Protein AF-R9JIN6-F1 (afdb_monomer_lite)

Structure (mmCIF, N/CA/C/O backbone):
data_AF-R9JIN6-F1
#
_entry.id   AF-R9JIN6-F1
#
loop_
_atom_site.group_PDB
_atom_site.id
_atom_site.type_symbol
_atom_site.label_atom_id
_atom_site.label_alt_id
_atom_site.label_comp_id
_atom_site.label_asym_id
_atom_site.label_entity_id
_atom_site.label_seq_id
_atom_site.pdbx_PDB_ins_code
_atom_site.Cartn_x
_atom_site.Cartn_y
_atom_site.Cartn_z
_atom_site.occupancy
_atom_site.B_iso_or_equiv
_atom_site.auth_seq_id
_atom_site.auth_comp_id
_atom_site.auth_asym_id
_atom_site.auth_atom_id
_atom_site.pdbx_PDB_model_num
ATOM 1 N N . MET A 1 1 ? 2.147 -23.203 4.915 1.00 77.69 1 MET A N 1
ATOM 2 C CA . MET A 1 1 ? 3.574 -23.323 4.556 1.00 77.69 1 MET A CA 1
ATOM 3 C C . MET A 1 1 ? 3.651 -23.846 3.135 1.00 77.69 1 MET A C 1
ATOM 5 O O . MET A 1 1 ? 2.962 -24.815 2.838 1.00 77.69 1 MET A O 1
ATOM 9 N N . ILE A 1 2 ? 4.407 -23.179 2.266 1.00 85.44 2 ILE A N 1
ATOM 10 C CA . ILE A 1 2 ? 4.621 -23.589 0.873 1.00 85.44 2 ILE A CA 1
ATOM 11 C C . ILE A 1 2 ? 6.088 -23.976 0.753 1.00 85.44 2 ILE A C 1
ATOM 13 O O . ILE A 1 2 ? 6.948 -23.265 1.261 1.00 85.44 2 ILE A O 1
ATOM 17 N N . VAL A 1 3 ? 6.360 -25.107 0.109 1.00 87.25 3 VAL A N 1
ATOM 18 C CA . VAL A 1 3 ? 7.720 -25.568 -0.177 1.00 87.25 3 VAL A CA 1
ATOM 19 C C . VAL A 1 3 ? 7.928 -25.456 -1.679 1.00 87.25 3 VAL A C 1
ATOM 21 O O . VAL A 1 3 ? 7.096 -25.929 -2.453 1.00 87.25 3 VAL A O 1
ATOM 24 N N . PHE A 1 4 ? 9.020 -24.822 -2.091 1.00 86.81 4 PHE A N 1
ATOM 25 C CA . PHE A 1 4 ? 9.364 -24.620 -3.494 1.00 86.81 4 PHE A CA 1
ATOM 26 C C . PHE A 1 4 ? 10.839 -24.945 -3.736 1.00 86.81 4 PHE A C 1
ATOM 28 O O . PHE A 1 4 ? 11.655 -24.928 -2.816 1.00 86.81 4 PHE A O 1
ATOM 35 N N . ASN A 1 5 ? 11.179 -25.267 -4.984 1.00 86.44 5 ASN A N 1
ATOM 36 C CA . ASN A 1 5 ? 12.562 -25.494 -5.382 1.00 86.44 5 ASN A CA 1
ATOM 37 C C . ASN A 1 5 ? 13.217 -24.160 -5.763 1.00 86.44 5 ASN A C 1
ATOM 39 O O . ASN A 1 5 ? 12.749 -23.498 -6.686 1.00 86.44 5 ASN A O 1
ATOM 43 N N . ALA A 1 6 ? 14.298 -23.798 -5.070 1.00 86.00 6 ALA A N 1
ATOM 44 C CA . ALA A 1 6 ? 15.104 -22.612 -5.361 1.00 86.00 6 ALA A CA 1
ATOM 45 C C . ALA A 1 6 ? 16.427 -22.935 -6.095 1.00 86.00 6 ALA A C 1
ATOM 47 O O . ALA A 1 6 ? 17.185 -22.035 -6.455 1.00 86.00 6 ALA A O 1
ATOM 48 N N . ILE A 1 7 ? 16.745 -24.217 -6.314 1.00 87.12 7 ILE A N 1
ATOM 49 C CA . ILE A 1 7 ? 18.032 -24.640 -6.879 1.00 87.12 7 ILE A CA 1
ATOM 50 C C . ILE A 1 7 ? 18.075 -24.316 -8.373 1.00 87.12 7 ILE A C 1
ATOM 52 O O . ILE A 1 7 ? 17.346 -24.921 -9.159 1.00 87.12 7 ILE A O 1
ATOM 56 N N . LYS A 1 8 ? 18.988 -23.418 -8.772 1.00 85.31 8 LYS A N 1
ATOM 57 C CA . LYS A 1 8 ? 19.186 -22.983 -10.172 1.00 85.31 8 LYS A CA 1
ATOM 58 C C . LYS A 1 8 ? 17.900 -22.454 -10.824 1.00 85.31 8 LYS A C 1
ATOM 60 O O . LYS A 1 8 ? 17.681 -22.637 -12.019 1.00 85.31 8 LYS A O 1
ATOM 65 N N . THR A 1 9 ? 17.054 -21.803 -10.033 1.00 84.88 9 THR A N 1
ATOM 66 C CA . THR A 1 9 ? 15.822 -21.159 -10.500 1.00 84.88 9 THR A CA 1
ATOM 67 C C . THR A 1 9 ? 15.899 -19.652 -10.311 1.00 84.88 9 THR A C 1
ATOM 69 O O . THR A 1 9 ? 16.569 -19.178 -9.400 1.00 84.88 9 THR A O 1
ATOM 72 N N . ASP A 1 10 ? 15.133 -18.903 -11.093 1.00 86.81 10 ASP A N 1
ATOM 73 C CA . ASP A 1 10 ? 14.966 -17.452 -10.974 1.00 86.81 10 ASP A CA 1
ATOM 74 C C . ASP A 1 10 ? 13.819 -17.056 -10.021 1.00 86.81 10 ASP A C 1
ATOM 76 O O . ASP A 1 10 ? 13.274 -15.958 -10.121 1.00 86.81 10 ASP A O 1
ATOM 80 N N . THR A 1 11 ? 13.436 -17.941 -9.092 1.00 88.00 11 THR A N 1
ATOM 81 C CA . THR A 1 11 ? 12.308 -17.741 -8.162 1.00 88.00 11 THR A CA 1
ATOM 82 C C . THR A 1 11 ? 12.444 -16.462 -7.345 1.00 88.00 11 THR A C 1
ATOM 84 O O . THR A 1 11 ? 11.469 -15.727 -7.223 1.00 88.00 11 THR A O 1
ATOM 87 N N . GLN A 1 12 ? 13.648 -16.156 -6.851 1.00 85.62 12 GLN A N 1
ATOM 88 C CA . GLN A 1 12 ? 13.925 -14.913 -6.124 1.00 85.62 12 GLN A CA 1
ATOM 89 C C . GLN A 1 12 ? 13.633 -13.677 -6.975 1.00 85.62 12 GLN A C 1
ATOM 91 O O . GLN A 1 12 ? 12.808 -12.855 -6.589 1.00 85.62 12 GLN A O 1
ATOM 96 N N . ALA A 1 13 ? 14.212 -13.592 -8.175 1.00 86.06 13 ALA A N 1
ATOM 97 C CA . ALA A 1 13 ? 14.000 -12.465 -9.082 1.00 86.06 13 ALA A CA 1
ATOM 98 C C . ALA A 1 13 ? 12.535 -12.344 -9.551 1.00 86.06 13 ALA A C 1
ATOM 100 O O . ALA A 1 13 ? 11.992 -11.243 -9.614 1.00 86.06 13 ALA A O 1
ATOM 101 N N . ARG A 1 14 ? 11.859 -13.468 -9.833 1.00 87.88 14 ARG A N 1
ATOM 102 C CA . ARG A 1 14 ? 10.443 -13.485 -10.257 1.00 87.88 14 ARG A CA 1
ATOM 103 C C . ARG A 1 14 ? 9.481 -13.005 -9.180 1.00 87.88 14 ARG A C 1
ATOM 105 O O . ARG A 1 14 ? 8.437 -12.451 -9.508 1.00 87.88 14 ARG A O 1
ATOM 112 N N . LEU A 1 15 ? 9.816 -13.244 -7.918 1.00 87.31 15 LEU A N 1
ATOM 113 C CA . LEU A 1 15 ? 9.044 -12.796 -6.764 1.00 87.31 15 LEU A CA 1
ATOM 114 C C . LEU A 1 15 ? 9.618 -11.494 -6.192 1.00 87.31 15 LEU A C 1
ATOM 116 O O . LEU A 1 15 ? 9.575 -11.273 -4.990 1.00 87.31 15 LEU A O 1
ATOM 120 N N . SER A 1 16 ? 10.156 -10.631 -7.059 1.00 82.94 16 SER A N 1
ATOM 121 C CA . SER A 1 16 ? 10.619 -9.285 -6.703 1.00 82.94 16 SER A CA 1
ATOM 122 C C . SER A 1 16 ? 11.683 -9.250 -5.602 1.00 82.94 16 SER A C 1
ATOM 124 O O . SER A 1 16 ? 11.678 -8.344 -4.777 1.00 82.94 16 SER A O 1
ATOM 126 N N . GLY A 1 17 ? 12.597 -10.222 -5.597 1.00 80.62 17 GLY A N 1
ATOM 127 C CA . GLY A 1 17 ? 13.685 -10.297 -4.621 1.00 80.62 17 GLY A CA 1
ATOM 128 C C . GLY A 1 17 ? 13.294 -10.919 -3.280 1.00 80.62 17 GLY A C 1
ATOM 129 O O . GLY A 1 17 ? 14.003 -10.687 -2.311 1.00 80.62 17 GLY A O 1
ATOM 130 N N . HIS A 1 18 ? 12.201 -11.694 -3.220 1.00 85.06 18 HIS A N 1
ATOM 131 C CA . HIS A 1 18 ? 11.741 -12.317 -1.971 1.00 85.06 18 HIS A CA 1
ATOM 132 C C . HIS A 1 18 ? 12.830 -13.146 -1.270 1.00 85.06 18 HIS A C 1
ATOM 134 O O . HIS A 1 18 ? 13.688 -13.766 -1.918 1.00 85.06 18 HIS A O 1
ATOM 140 N N . ASP A 1 19 ? 12.708 -13.238 0.049 1.00 83.44 19 ASP A N 1
ATOM 141 C CA . ASP A 1 19 ? 13.458 -14.156 0.891 1.00 83.44 19 ASP A CA 1
ATOM 142 C C . ASP A 1 19 ? 12.512 -15.064 1.708 1.00 83.44 19 ASP A C 1
ATOM 144 O O . ASP A 1 19 ? 11.361 -15.308 1.339 1.00 83.44 19 ASP A O 1
ATOM 148 N N . CYS A 1 20 ? 13.030 -15.708 2.753 1.00 84.44 20 CYS A N 1
ATOM 149 C CA . CYS A 1 20 ? 12.260 -16.608 3.615 1.00 84.44 20 CYS A CA 1
ATOM 150 C C . CYS A 1 20 ? 12.255 -16.135 5.076 1.00 84.44 20 CYS A C 1
ATOM 152 O O . CYS A 1 20 ? 12.139 -16.970 5.977 1.00 84.44 20 CYS A O 1
ATOM 154 N N . ASP A 1 21 ? 12.411 -14.829 5.319 1.00 84.12 21 ASP A N 1
ATOM 155 C CA . ASP A 1 21 ? 12.443 -14.254 6.666 1.00 84.12 21 ASP A CA 1
ATOM 156 C C . ASP A 1 21 ? 11.047 -13.882 7.200 1.00 84.12 21 ASP A C 1
ATOM 158 O O . ASP A 1 21 ? 10.837 -13.876 8.414 1.00 84.12 21 ASP A O 1
ATOM 162 N N . SER A 1 22 ? 10.078 -13.641 6.309 1.00 83.38 22 SER A N 1
ATOM 163 C CA . SER A 1 22 ? 8.674 -13.356 6.647 1.00 83.38 22 SER A CA 1
ATOM 164 C C . SER A 1 22 ? 7.745 -13.186 5.434 1.00 83.38 22 SER A C 1
ATOM 166 O O . SER A 1 22 ? 6.561 -12.891 5.614 1.00 83.38 22 SER A O 1
ATOM 168 N N . ASP A 1 23 ? 8.245 -13.375 4.210 1.00 85.81 23 ASP A N 1
ATOM 169 C CA . ASP A 1 23 ? 7.491 -13.083 2.993 1.00 85.81 23 ASP A CA 1
ATOM 170 C C . ASP A 1 23 ? 6.252 -13.970 2.804 1.00 85.81 23 ASP A C 1
ATOM 172 O O . ASP A 1 23 ? 6.243 -15.183 3.044 1.00 85.81 23 ASP A O 1
ATOM 176 N N . PHE A 1 24 ? 5.184 -13.349 2.301 1.00 88.94 24 PHE A N 1
ATOM 177 C CA . PHE A 1 24 ? 3.935 -14.018 1.957 1.00 88.94 24 PHE A CA 1
ATOM 178 C C . PHE A 1 24 ? 3.718 -13.982 0.449 1.00 88.94 24 PHE A C 1
ATOM 180 O O . PHE A 1 24 ? 3.823 -12.938 -0.191 1.00 88.94 24 PHE A O 1
ATOM 187 N N . VAL A 1 25 ? 3.322 -15.121 -0.116 1.00 88.62 25 VAL A N 1
ATOM 188 C CA . VAL A 1 25 ? 2.960 -15.236 -1.531 1.00 88.62 25 VAL A CA 1
ATOM 189 C C . VAL A 1 25 ? 1.461 -15.459 -1.684 1.00 88.62 25 VAL A C 1
ATOM 191 O O . VAL A 1 25 ? 0.843 -16.225 -0.941 1.00 88.62 25 VAL A O 1
ATOM 194 N N . TYR A 1 26 ? 0.864 -14.808 -2.681 1.00 89.25 26 TYR A N 1
ATOM 195 C CA . TYR A 1 26 ? -0.497 -15.124 -3.095 1.00 89.25 26 TYR A CA 1
ATOM 196 C C . TYR A 1 26 ? -0.506 -16.463 -3.838 1.00 89.25 26 TYR A C 1
ATOM 198 O O . TYR A 1 26 ? 0.158 -16.616 -4.863 1.00 89.25 26 TYR A O 1
ATOM 206 N N . VAL A 1 27 ? -1.280 -17.426 -3.335 1.00 89.62 27 VAL A N 1
ATOM 207 C CA . VAL A 1 27 ? -1.464 -18.737 -3.967 1.00 89.62 27 VAL A CA 1
ATOM 208 C C . VAL A 1 27 ? -2.913 -18.920 -4.366 1.00 89.62 27 VAL A C 1
ATOM 210 O O . VAL A 1 27 ? -3.831 -18.664 -3.590 1.00 89.62 27 VAL A O 1
ATOM 213 N N . THR A 1 28 ? -3.109 -19.406 -5.585 1.00 91.25 28 THR A N 1
ATOM 214 C CA . THR A 1 28 ? -4.423 -19.701 -6.140 1.00 91.25 28 THR A CA 1
ATOM 215 C C . THR A 1 28 ? -4.370 -20.985 -6.954 1.00 91.25 28 THR A C 1
ATOM 217 O O . THR A 1 28 ? -3.373 -21.275 -7.613 1.00 91.25 28 THR A O 1
ATOM 220 N N . ASN A 1 29 ? -5.452 -21.757 -6.908 1.00 92.25 29 ASN A N 1
ATOM 221 C CA . ASN A 1 29 ? -5.679 -22.924 -7.759 1.00 92.25 29 ASN A CA 1
ATOM 222 C C . ASN A 1 29 ? -6.656 -22.621 -8.909 1.00 92.25 29 ASN A C 1
ATOM 224 O O . ASN A 1 29 ? -7.071 -23.538 -9.614 1.00 92.25 29 ASN A O 1
ATOM 228 N N . HIS A 1 30 ? -7.036 -21.353 -9.104 1.00 96.44 30 HIS A N 1
ATOM 229 C CA . HIS A 1 30 ? -7.919 -20.957 -10.194 1.00 96.44 30 HIS A CA 1
ATOM 230 C C . HIS A 1 30 ? -7.257 -21.258 -11.543 1.00 96.44 30 HIS A C 1
ATOM 232 O O . HIS A 1 30 ? -6.210 -20.689 -11.865 1.00 96.44 30 HIS A O 1
ATOM 238 N N . HIS A 1 31 ? -7.878 -22.131 -12.338 1.00 96.19 31 HIS A N 1
ATOM 239 C CA . HIS A 1 31 ? -7.278 -22.675 -13.558 1.00 96.19 31 HIS A CA 1
ATOM 240 C C . HIS A 1 31 ? -6.814 -21.592 -14.541 1.00 96.19 31 HIS A C 1
ATOM 242 O O . HIS A 1 31 ? -5.696 -21.684 -15.045 1.00 96.19 31 HIS A O 1
ATOM 248 N N . ASP A 1 32 ? -7.603 -20.532 -14.741 1.00 94.62 32 ASP A N 1
ATOM 249 C CA . ASP A 1 32 ? -7.221 -19.443 -15.652 1.00 94.62 32 ASP A CA 1
ATOM 250 C C . ASP A 1 32 ? -5.983 -18.672 -15.170 1.00 94.62 32 ASP A C 1
ATOM 252 O O . ASP A 1 32 ? -5.080 -18.394 -15.958 1.00 94.62 32 ASP A O 1
ATOM 256 N N . LEU A 1 33 ? -5.891 -18.374 -13.866 1.00 93.94 33 LEU A N 1
ATOM 257 C CA . LEU A 1 33 ? -4.744 -17.662 -13.294 1.00 93.94 33 LEU A CA 1
ATOM 258 C C . LEU A 1 33 ? -3.487 -18.532 -13.335 1.00 93.94 33 LEU A C 1
ATOM 260 O O . LEU A 1 33 ? -2.419 -18.051 -13.711 1.00 93.94 33 LEU A O 1
ATOM 264 N N . ALA A 1 34 ? -3.617 -19.823 -13.022 1.00 93.38 34 ALA A N 1
ATOM 265 C CA . ALA A 1 34 ? -2.520 -20.778 -13.129 1.00 93.38 34 ALA A CA 1
ATOM 266 C C . ALA A 1 34 ? -2.043 -20.940 -14.585 1.00 93.38 34 ALA A C 1
ATOM 268 O O . ALA A 1 34 ? -0.839 -20.988 -14.847 1.00 93.38 34 ALA A O 1
ATOM 269 N N . GLY A 1 35 ? -2.973 -20.971 -15.545 1.00 95.25 35 GLY A N 1
ATOM 270 C CA . GLY A 1 35 ? -2.668 -21.011 -16.975 1.00 95.25 35 GLY A CA 1
ATOM 271 C C . GLY A 1 35 ? -1.913 -19.768 -17.449 1.00 95.25 35 GLY A C 1
ATOM 272 O O . GLY A 1 35 ? -0.895 -19.892 -18.134 1.00 95.25 35 GLY A O 1
ATOM 273 N N . LEU A 1 36 ? -2.357 -18.576 -17.038 1.00 93.44 36 LEU A N 1
ATOM 274 C CA . LEU A 1 36 ? -1.672 -17.313 -17.332 1.00 93.44 36 LEU A CA 1
ATOM 275 C C . LEU A 1 36 ? -0.279 -17.253 -16.697 1.00 93.44 36 LEU A C 1
ATOM 277 O O . LEU A 1 36 ? 0.668 -16.864 -17.375 1.00 93.44 36 LEU A O 1
ATOM 281 N N . ALA A 1 37 ? -0.125 -17.696 -15.447 1.00 91.06 37 ALA A N 1
ATOM 282 C CA . ALA A 1 37 ? 1.173 -17.753 -14.776 1.00 91.06 37 ALA A CA 1
ATOM 283 C C . ALA A 1 37 ? 2.150 -18.701 -15.493 1.00 91.06 37 ALA A C 1
ATOM 285 O O . ALA A 1 37 ? 3.310 -18.353 -15.706 1.00 91.06 37 ALA A O 1
ATOM 286 N N . LYS A 1 38 ? 1.677 -19.873 -15.942 1.00 92.12 38 LYS A N 1
ATOM 287 C CA . LYS A 1 38 ? 2.486 -20.813 -16.733 1.00 92.12 38 LYS A CA 1
ATOM 288 C C . LYS A 1 38 ? 2.930 -20.205 -18.065 1.00 92.12 38 LYS A C 1
ATOM 290 O O . LYS A 1 38 ? 4.081 -20.374 -18.456 1.00 92.12 38 LYS A O 1
ATOM 295 N N . ARG A 1 39 ? 2.038 -19.494 -18.759 1.00 94.69 39 ARG A N 1
ATOM 296 C CA . ARG A 1 39 ? 2.385 -18.781 -19.998 1.00 94.69 39 ARG A CA 1
ATOM 297 C C . ARG A 1 39 ? 3.395 -17.673 -19.741 1.00 94.69 39 ARG A C 1
ATOM 299 O O . ARG A 1 39 ? 4.400 -17.617 -20.435 1.00 94.69 39 ARG A O 1
ATOM 306 N N . ALA A 1 40 ? 3.182 -16.865 -18.703 1.00 91.50 40 ALA A N 1
ATOM 307 C CA . ALA A 1 40 ? 4.127 -15.836 -18.283 1.00 91.50 40 ALA A CA 1
ATOM 308 C C . ALA A 1 40 ? 5.522 -16.421 -18.006 1.00 91.50 40 ALA A C 1
ATOM 310 O O . ALA A 1 40 ? 6.526 -15.835 -18.396 1.00 91.50 40 ALA A O 1
ATOM 311 N N . TYR A 1 41 ? 5.577 -17.608 -17.394 1.00 88.62 41 TYR A N 1
ATOM 312 C CA . TYR A 1 41 ? 6.826 -18.305 -17.103 1.00 88.62 41 TYR A CA 1
ATOM 313 C C . TYR A 1 41 ? 7.629 -18.692 -18.352 1.00 88.62 41 TYR A C 1
ATOM 315 O O . TYR A 1 41 ? 8.855 -18.591 -18.335 1.00 88.62 41 TYR A O 1
ATOM 323 N N . ILE A 1 42 ? 6.942 -19.117 -19.417 1.00 91.25 42 ILE A N 1
ATOM 324 C CA . ILE A 1 42 ? 7.548 -19.633 -20.654 1.00 91.25 42 ILE A CA 1
ATOM 325 C C . ILE A 1 42 ? 7.807 -18.518 -21.676 1.00 91.25 42 ILE A C 1
ATOM 327 O O . ILE A 1 42 ? 8.833 -18.526 -22.347 1.00 91.25 42 ILE A O 1
ATOM 331 N N . GLU A 1 43 ? 6.860 -17.590 -21.830 1.00 93.31 43 GLU A N 1
ATOM 332 C CA . GLU A 1 43 ? 6.837 -16.614 -22.927 1.00 93.31 43 GLU A CA 1
ATOM 333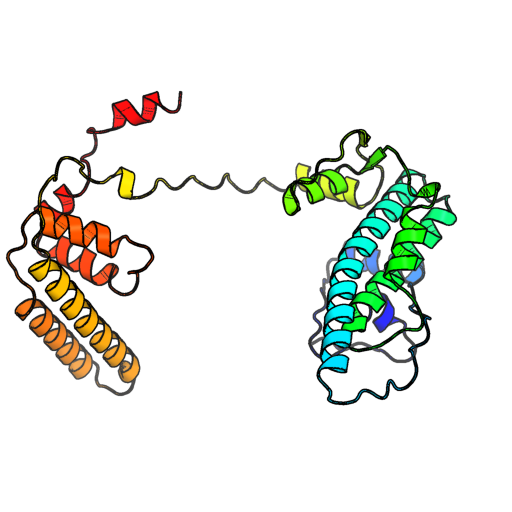 C C . GLU A 1 43 ? 7.604 -15.323 -22.601 1.00 93.31 43 GLU A C 1
ATOM 335 O O . GLU A 1 43 ? 8.018 -14.622 -23.523 1.00 93.31 43 GLU A O 1
ATOM 340 N N . TYR A 1 44 ? 7.796 -14.989 -21.318 1.00 89.88 44 TYR A N 1
ATOM 341 C CA . TYR A 1 44 ? 8.350 -13.697 -20.907 1.00 89.88 44 TYR A CA 1
ATOM 342 C C . TYR A 1 44 ? 9.607 -13.850 -20.043 1.00 89.88 44 TYR A C 1
ATOM 344 O O . TYR A 1 44 ? 9.633 -14.677 -19.126 1.00 89.88 44 TYR A O 1
ATOM 352 N N . PRO A 1 45 ? 10.649 -13.039 -20.301 1.00 89.81 45 PRO A N 1
ATOM 353 C CA . PRO A 1 45 ? 11.867 -13.062 -19.509 1.00 89.81 45 PRO A CA 1
ATOM 354 C C . PRO A 1 45 ? 11.639 -12.457 -18.122 1.00 89.81 45 PRO A C 1
ATOM 356 O O . PRO A 1 45 ? 10.853 -11.525 -17.940 1.00 89.81 45 PRO A O 1
ATOM 359 N N . THR A 1 46 ? 12.388 -12.965 -17.149 1.00 90.25 46 THR A N 1
ATOM 360 C CA . THR A 1 46 ? 12.467 -12.391 -15.806 1.00 90.25 46 THR A CA 1
ATOM 361 C C . THR A 1 46 ? 13.467 -11.240 -15.804 1.00 90.25 46 THR A C 1
ATOM 363 O O . THR A 1 46 ? 14.582 -11.385 -16.306 1.00 90.25 46 THR A O 1
ATOM 366 N N . ILE A 1 47 ? 13.090 -10.102 -15.222 1.00 90.94 47 ILE A N 1
ATOM 367 C CA . ILE A 1 47 ? 14.024 -8.998 -14.976 1.00 90.94 47 ILE A CA 1
ATOM 368 C C . ILE A 1 47 ? 14.919 -9.395 -13.801 1.00 90.94 47 ILE A C 1
ATOM 370 O O . ILE A 1 47 ? 14.420 -9.667 -12.711 1.00 90.94 47 ILE A O 1
ATOM 374 N N . ILE A 1 48 ? 16.228 -9.437 -14.035 1.00 89.19 48 ILE A N 1
ATOM 375 C CA . ILE A 1 48 ? 17.232 -9.805 -13.036 1.00 89.19 48 ILE A CA 1
ATOM 376 C C . ILE A 1 48 ? 18.016 -8.550 -12.655 1.00 89.19 48 ILE A C 1
ATOM 378 O O . ILE A 1 48 ? 18.485 -7.823 -13.532 1.00 89.19 48 ILE A O 1
ATOM 382 N N . ASN A 1 49 ? 18.171 -8.312 -11.353 1.00 87.56 49 ASN A N 1
ATOM 383 C CA . ASN A 1 49 ? 19.125 -7.334 -10.850 1.00 87.56 49 ASN A CA 1
ATOM 384 C C . ASN A 1 49 ? 20.555 -7.870 -11.035 1.00 87.56 49 ASN A C 1
ATOM 386 O O . ASN A 1 49 ? 20.901 -8.908 -10.477 1.00 87.56 49 ASN A O 1
ATOM 390 N N . GLY A 1 50 ? 21.359 -7.167 -11.830 1.00 85.12 50 GLY A N 1
ATOM 391 C CA . GLY A 1 50 ? 22.768 -7.485 -12.080 1.00 85.12 50 GLY A CA 1
ATOM 392 C C . GLY A 1 50 ? 23.720 -6.356 -11.690 1.00 85.12 50 GLY A C 1
ATOM 393 O O . GLY A 1 50 ? 24.788 -6.260 -12.282 1.00 85.12 50 GLY A O 1
ATOM 394 N N . ILE A 1 51 ? 23.302 -5.458 -10.792 1.00 85.88 51 ILE A N 1
ATOM 395 C CA . ILE A 1 51 ? 24.132 -4.350 -10.307 1.00 85.88 51 ILE A CA 1
ATOM 396 C C . ILE A 1 51 ? 25.022 -4.854 -9.172 1.00 85.88 51 ILE A C 1
ATOM 398 O O . ILE A 1 51 ? 24.534 -5.499 -8.243 1.00 85.88 51 ILE A O 1
ATOM 402 N N . ASP A 1 52 ? 26.309 -4.526 -9.247 1.00 84.75 52 ASP A N 1
ATOM 403 C CA . ASP A 1 52 ? 27.279 -4.892 -8.224 1.00 84.75 52 ASP A CA 1
ATOM 404 C C . ASP A 1 52 ? 27.022 -4.133 -6.910 1.00 84.75 52 ASP A C 1
ATOM 406 O O . ASP A 1 52 ? 26.683 -2.943 -6.881 1.00 84.75 52 ASP A O 1
ATOM 410 N N . GLU A 1 53 ? 27.183 -4.843 -5.794 1.00 81.81 53 GLU A N 1
ATOM 411 C CA . GLU A 1 53 ? 27.170 -4.237 -4.467 1.00 81.81 53 GLU A CA 1
ATOM 412 C C . GLU A 1 53 ? 28.483 -3.470 -4.254 1.00 81.81 53 GLU A C 1
ATOM 414 O O . GLU A 1 53 ? 29.569 -3.962 -4.576 1.00 81.81 53 GLU A O 1
ATOM 419 N N . ASN A 1 54 ? 28.394 -2.274 -3.668 1.00 72.69 54 ASN A N 1
ATOM 420 C CA . ASN A 1 54 ? 29.575 -1.616 -3.127 1.00 72.69 54 ASN A CA 1
ATOM 421 C C . ASN A 1 54 ? 30.168 -2.570 -2.087 1.00 72.69 54 ASN A C 1
ATOM 423 O O . ASN A 1 54 ? 29.455 -3.027 -1.191 1.00 72.69 54 ASN A O 1
ATOM 427 N N . GLY A 1 55 ? 31.454 -2.905 -2.236 1.00 63.38 55 GLY A N 1
ATOM 428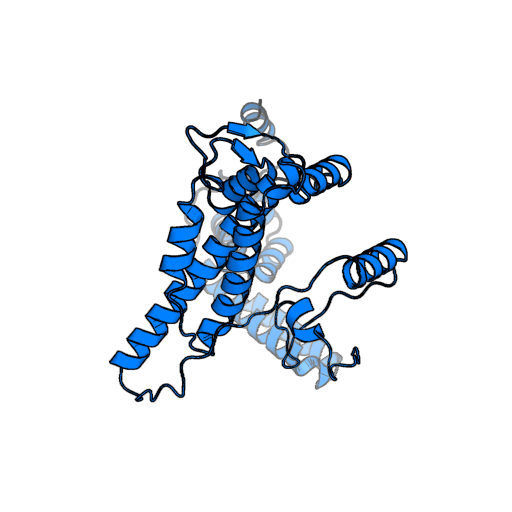 C CA . GLY A 1 55 ? 32.156 -3.805 -1.319 1.00 63.38 55 GLY A CA 1
ATOM 429 C C . GLY A 1 55 ? 32.037 -3.361 0.145 1.00 63.38 55 GLY A C 1
ATOM 430 O O . GLY A 1 55 ? 31.512 -2.294 0.439 1.00 63.38 55 GLY A O 1
ATOM 431 N N . ALA A 1 56 ? 32.540 -4.175 1.079 1.00 59.75 56 ALA A N 1
ATOM 432 C CA . ALA A 1 56 ? 32.351 -3.972 2.519 1.00 59.75 56 ALA A CA 1
ATOM 433 C C . ALA A 1 56 ? 32.533 -2.504 2.962 1.00 59.75 56 ALA A C 1
ATOM 435 O O . ALA A 1 56 ? 33.656 -2.008 3.103 1.00 59.75 56 ALA A O 1
ATOM 436 N N . ASN A 1 57 ? 31.414 -1.819 3.210 1.00 59.31 57 ASN A N 1
ATOM 437 C CA . ASN A 1 57 ? 31.419 -0.470 3.750 1.00 59.31 57 ASN A CA 1
ATOM 438 C C . ASN A 1 57 ? 31.878 -0.551 5.203 1.00 59.31 57 ASN A C 1
ATOM 440 O O . ASN A 1 57 ? 31.174 -1.061 6.074 1.00 59.31 57 ASN A O 1
ATOM 444 N N . HIS A 1 58 ? 33.092 -0.072 5.455 1.00 57.69 58 HIS A N 1
ATOM 445 C CA . HIS A 1 58 ? 33.608 0.082 6.805 1.00 57.69 58 HIS A CA 1
ATOM 446 C C . HIS A 1 58 ? 32.909 1.304 7.398 1.00 57.69 58 HIS A C 1
ATOM 448 O O . HIS A 1 58 ? 33.303 2.434 7.121 1.00 57.69 58 HIS A O 1
ATOM 454 N N . TYR A 1 59 ? 31.826 1.088 8.139 1.00 63.09 59 TYR A N 1
ATOM 455 C CA . TYR A 1 59 ? 31.167 2.163 8.871 1.00 63.09 59 TYR A CA 1
ATOM 456 C C . TYR A 1 59 ? 31.714 2.221 10.296 1.00 63.09 59 TYR A C 1
ATOM 458 O O . TYR A 1 59 ? 32.038 1.193 10.901 1.00 63.09 59 TYR A O 1
ATOM 466 N N . HIS A 1 60 ? 31.839 3.429 10.836 1.00 71.44 60 HIS A N 1
ATOM 467 C CA . HIS A 1 60 ? 32.150 3.628 12.240 1.00 71.44 60 HIS A CA 1
ATOM 468 C C . HIS A 1 60 ? 30.854 3.946 12.992 1.00 71.44 60 HIS A C 1
ATOM 470 O O . HIS A 1 60 ? 29.864 4.403 12.428 1.00 71.44 60 HIS A O 1
ATOM 476 N N . PHE A 1 61 ? 30.829 3.690 14.298 1.00 77.94 61 PHE A N 1
ATOM 477 C CA . PHE A 1 61 ? 29.677 4.030 15.138 1.00 77.94 61 PHE A CA 1
ATOM 478 C C . PHE A 1 61 ? 29.737 5.500 15.578 1.00 77.94 61 PHE A C 1
ATOM 480 O O . PHE A 1 61 ? 29.714 5.793 16.772 1.00 77.94 61 PHE A O 1
ATOM 487 N N . MET A 1 62 ? 29.875 6.417 14.618 1.00 82.94 62 MET A N 1
ATOM 488 C CA . MET A 1 62 ? 29.943 7.860 14.859 1.00 82.94 62 MET A CA 1
ATOM 489 C C . MET A 1 62 ? 28.633 8.545 14.436 1.00 82.94 62 MET A C 1
ATOM 491 O O . MET A 1 62 ? 27.995 8.086 13.484 1.00 82.94 62 MET A O 1
ATOM 495 N N . PRO A 1 63 ? 28.207 9.635 15.103 1.00 85.75 63 PRO A N 1
ATOM 496 C CA . PRO A 1 63 ? 26.989 10.370 14.743 1.00 85.75 63 PRO A CA 1
ATOM 497 C C . PRO A 1 63 ? 26.919 10.779 13.264 1.00 85.75 63 PRO A C 1
ATOM 499 O O . PRO A 1 63 ? 25.843 10.769 12.670 1.00 85.75 63 PRO A O 1
ATOM 502 N N . GLU A 1 64 ? 28.058 11.098 12.652 1.00 84.62 64 GLU A N 1
ATOM 503 C CA . GLU A 1 64 ? 28.155 11.471 11.240 1.00 84.62 64 GLU A CA 1
ATOM 504 C C . GLU A 1 64 ? 27.785 10.316 10.303 1.00 84.62 64 GLU A C 1
ATOM 506 O O . GLU A 1 64 ? 27.196 10.546 9.247 1.00 84.62 64 GLU A O 1
ATOM 511 N N . ASP A 1 65 ? 28.110 9.077 10.676 1.00 79.94 65 ASP A N 1
ATOM 512 C CA . ASP A 1 65 ? 27.783 7.898 9.875 1.00 79.94 65 ASP A CA 1
ATOM 513 C C . ASP A 1 65 ? 26.298 7.550 9.994 1.00 79.94 65 ASP A C 1
ATOM 515 O O . ASP A 1 65 ? 25.666 7.253 8.981 1.00 79.94 65 ASP A O 1
ATOM 519 N N . TYR A 1 66 ? 25.705 7.712 11.182 1.00 82.38 66 TYR A N 1
ATOM 520 C CA . TYR A 1 66 ? 24.251 7.617 11.348 1.00 82.38 66 TYR A CA 1
ATOM 521 C C . TYR A 1 66 ? 23.513 8.662 10.506 1.00 82.38 66 TYR A C 1
ATOM 523 O O . TYR A 1 66 ? 22.579 8.315 9.791 1.00 82.38 66 TYR A O 1
ATOM 531 N N . ALA A 1 67 ? 23.975 9.918 10.498 1.00 84.75 67 ALA A N 1
ATOM 532 C CA . ALA A 1 67 ? 23.374 10.962 9.669 1.00 84.75 67 ALA A CA 1
ATOM 533 C C . ALA A 1 67 ? 23.455 10.640 8.162 1.00 84.75 67 ALA A C 1
ATOM 535 O O . ALA A 1 67 ? 22.519 10.919 7.414 1.00 84.75 67 ALA A O 1
ATOM 536 N N . LYS A 1 68 ? 24.558 10.034 7.697 1.00 81.44 68 LYS A N 1
ATOM 537 C CA . LYS A 1 68 ? 24.684 9.572 6.303 1.00 81.44 68 LYS A CA 1
ATOM 538 C C . LYS A 1 68 ? 23.725 8.424 5.993 1.00 81.44 68 LYS A C 1
ATOM 540 O O . LYS A 1 68 ? 23.101 8.459 4.937 1.00 81.44 68 LYS A O 1
ATOM 545 N N . MET A 1 69 ? 23.601 7.443 6.890 1.00 78.88 69 MET A N 1
ATOM 546 C CA . MET A 1 69 ? 22.660 6.330 6.725 1.00 78.88 69 MET A CA 1
ATOM 547 C C . MET A 1 69 ? 21.214 6.828 6.672 1.00 78.88 69 MET A C 1
ATOM 549 O O . MET A 1 69 ? 20.481 6.453 5.762 1.00 78.88 69 MET A O 1
ATOM 553 N N . ASP A 1 70 ? 20.820 7.720 7.582 1.00 81.56 70 ASP A N 1
ATOM 554 C CA . ASP A 1 70 ? 19.468 8.286 7.611 1.00 81.56 70 ASP A CA 1
ATOM 555 C C . ASP A 1 70 ? 19.138 9.033 6.312 1.00 81.56 70 ASP A C 1
ATOM 557 O O . ASP A 1 70 ? 18.062 8.839 5.741 1.00 81.56 70 ASP A O 1
ATOM 561 N N . ASN A 1 71 ? 20.078 9.832 5.793 1.00 81.6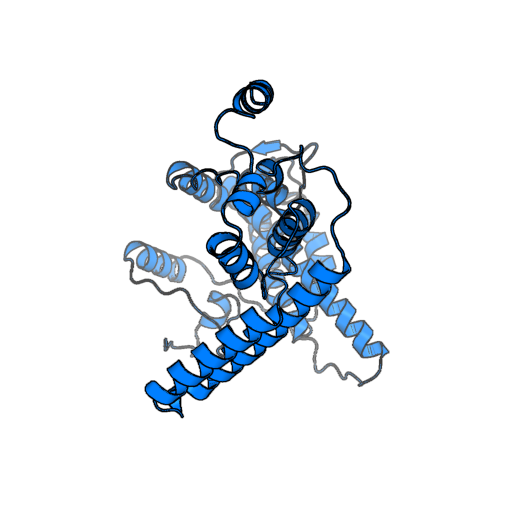9 71 ASN A N 1
ATOM 562 C CA . ASN A 1 71 ? 19.903 10.512 4.508 1.00 81.69 71 ASN A CA 1
ATOM 563 C C . ASN A 1 71 ? 19.751 9.510 3.353 1.00 81.69 71 ASN A C 1
ATOM 565 O O . ASN A 1 71 ? 18.832 9.642 2.551 1.00 81.69 71 ASN A O 1
ATOM 569 N N . GLN A 1 72 ? 20.590 8.469 3.298 1.00 76.31 72 GLN A N 1
ATOM 570 C CA . GLN A 1 72 ? 20.500 7.430 2.264 1.00 76.31 72 GLN A CA 1
ATOM 571 C C . GLN A 1 72 ? 19.171 6.663 2.317 1.00 76.31 72 GLN A C 1
ATOM 573 O O . GLN A 1 72 ? 18.568 6.401 1.276 1.00 76.31 72 GLN A O 1
ATOM 578 N N . ILE A 1 73 ? 18.687 6.331 3.517 1.00 77.56 73 ILE A N 1
ATOM 579 C CA . ILE A 1 73 ? 17.396 5.658 3.713 1.00 77.56 73 ILE A CA 1
ATOM 580 C C . ILE A 1 73 ? 16.241 6.578 3.295 1.00 77.56 73 ILE A C 1
ATOM 582 O O . ILE A 1 73 ? 15.299 6.125 2.642 1.00 77.56 73 ILE A O 1
ATOM 586 N N . SER A 1 74 ? 16.311 7.866 3.642 1.00 79.88 74 SER A N 1
ATOM 587 C CA . SER A 1 74 ? 15.322 8.864 3.222 1.00 79.88 74 SER A CA 1
ATOM 588 C C . SER A 1 74 ? 15.263 8.986 1.695 1.00 79.88 74 SER A C 1
ATOM 590 O O . SER A 1 74 ? 14.179 8.912 1.110 1.00 79.88 74 SER A O 1
ATOM 592 N N . ASP A 1 75 ? 16.419 9.094 1.037 1.00 74.12 75 ASP A N 1
ATOM 593 C CA . ASP A 1 75 ? 16.516 9.174 -0.424 1.00 74.12 75 ASP A CA 1
ATOM 594 C C . ASP A 1 75 ? 15.976 7.899 -1.098 1.00 74.12 75 ASP A C 1
ATOM 596 O O . ASP A 1 75 ? 15.266 7.968 -2.108 1.00 74.12 75 ASP A O 1
ATOM 600 N N . ALA A 1 76 ? 16.235 6.723 -0.512 1.00 75.56 76 ALA A N 1
ATOM 601 C CA . ALA A 1 76 ? 15.722 5.446 -1.002 1.00 75.56 76 ALA A CA 1
ATOM 602 C C . ALA A 1 76 ? 14.183 5.380 -0.980 1.00 75.56 76 ALA A C 1
ATOM 604 O O . ALA A 1 76 ? 13.570 4.905 -1.940 1.00 75.56 76 ALA A O 1
ATOM 605 N N . GLN A 1 77 ? 13.529 5.904 0.064 1.00 77.06 77 GLN A N 1
ATOM 606 C CA . GLN A 1 77 ? 12.061 5.936 0.138 1.00 77.06 77 GLN A CA 1
ATOM 607 C C . GLN A 1 77 ? 11.441 6.762 -0.998 1.00 77.06 77 GLN A C 1
ATOM 609 O O . GLN A 1 77 ? 10.456 6.336 -1.615 1.00 77.06 77 GLN A O 1
ATOM 614 N N . GLU A 1 78 ? 12.021 7.923 -1.316 1.00 82.19 78 GLU A N 1
ATOM 615 C CA . GLU A 1 78 ? 11.580 8.737 -2.453 1.00 82.19 78 GLU A CA 1
ATOM 616 C C . GLU A 1 78 ? 11.854 8.029 -3.791 1.00 82.19 78 GLU A C 1
ATOM 618 O O . GLU A 1 78 ? 11.002 8.026 -4.694 1.00 82.19 78 GLU A O 1
ATOM 623 N N . ALA A 1 79 ? 13.010 7.374 -3.917 1.00 84.31 79 ALA A N 1
ATOM 624 C CA . ALA A 1 79 ? 13.393 6.616 -5.103 1.00 84.31 79 ALA A CA 1
ATOM 625 C C . ALA A 1 79 ? 12.423 5.465 -5.418 1.00 84.31 79 ALA A C 1
ATOM 627 O O . ALA A 1 79 ? 12.049 5.294 -6.581 1.00 84.31 79 ALA A O 1
ATOM 628 N N . ILE A 1 80 ? 11.933 4.722 -4.415 1.00 84.88 80 ILE A N 1
ATOM 629 C CA . ILE A 1 80 ? 10.939 3.646 -4.612 1.00 84.88 80 ILE A CA 1
ATOM 630 C C . ILE A 1 80 ? 9.667 4.204 -5.265 1.00 84.88 80 ILE A C 1
ATOM 632 O O . ILE A 1 80 ? 9.186 3.683 -6.276 1.00 84.88 80 ILE A O 1
ATOM 636 N N . GLY A 1 81 ? 9.121 5.290 -4.711 1.00 86.50 81 GLY A N 1
ATOM 637 C CA . GLY A 1 81 ? 7.887 5.890 -5.219 1.00 86.50 81 GLY A CA 1
ATOM 638 C C . GLY A 1 81 ? 8.054 6.472 -6.623 1.00 86.50 81 GLY A C 1
ATOM 639 O O . GLY A 1 81 ? 7.222 6.245 -7.505 1.00 86.50 81 GLY A O 1
ATOM 640 N N . THR A 1 82 ? 9.146 7.203 -6.847 1.00 88.75 82 THR A N 1
ATOM 641 C CA . THR A 1 82 ? 9.402 7.888 -8.122 1.00 88.75 82 THR A CA 1
ATOM 642 C C . THR A 1 82 ? 9.796 6.933 -9.250 1.00 88.75 82 THR A C 1
ATOM 644 O O . THR A 1 82 ? 9.366 7.148 -10.388 1.00 88.75 82 THR A O 1
ATOM 647 N N . SER A 1 83 ? 10.550 5.868 -8.962 1.00 92.19 83 SER A N 1
ATOM 648 C CA . SER A 1 83 ? 10.877 4.818 -9.937 1.00 92.19 83 SER A CA 1
ATOM 649 C C . SER A 1 83 ? 9.643 4.013 -10.335 1.00 92.19 83 SER A C 1
ATOM 651 O O . SER A 1 83 ? 9.406 3.840 -11.529 1.00 92.19 83 SER A O 1
ATOM 653 N N . THR A 1 84 ? 8.804 3.617 -9.371 1.00 91.19 84 THR A N 1
ATOM 654 C CA . THR A 1 84 ? 7.551 2.887 -9.630 1.00 91.19 84 THR A CA 1
ATOM 655 C C . THR A 1 84 ? 6.605 3.701 -10.512 1.00 91.19 84 THR A C 1
ATOM 657 O O . THR A 1 84 ? 6.070 3.191 -11.497 1.00 91.19 84 THR A O 1
ATOM 660 N N . ASP A 1 85 ? 6.443 4.994 -10.215 1.00 92.25 85 ASP A N 1
ATOM 661 C CA . ASP A 1 85 ? 5.630 5.898 -11.030 1.00 92.25 85 ASP A CA 1
ATOM 662 C C . ASP A 1 85 ? 6.144 6.002 -12.469 1.00 92.25 85 ASP A C 1
ATOM 664 O O . ASP A 1 85 ? 5.372 5.936 -13.430 1.00 92.25 85 ASP A O 1
ATOM 668 N N . ALA A 1 86 ? 7.457 6.186 -12.621 1.00 93.94 86 ALA A N 1
ATOM 669 C CA . ALA A 1 86 ? 8.088 6.297 -13.926 1.00 93.94 86 ALA A CA 1
ATOM 670 C C . ALA A 1 86 ? 7.998 4.973 -14.702 1.00 93.94 86 ALA A C 1
ATOM 672 O O . ALA A 1 86 ? 7.715 4.996 -15.900 1.00 93.94 86 ALA A O 1
ATOM 673 N N . ALA A 1 87 ? 8.168 3.830 -14.032 1.00 94.81 87 ALA A N 1
ATOM 674 C CA . ALA A 1 87 ? 8.053 2.506 -14.635 1.00 94.81 87 ALA A CA 1
ATOM 675 C C . ALA A 1 87 ? 6.627 2.272 -15.131 1.00 94.81 87 ALA A C 1
ATOM 677 O O . ALA A 1 87 ? 6.428 1.824 -16.258 1.00 94.81 87 ALA A O 1
ATOM 678 N N . GLN A 1 88 ? 5.627 2.655 -14.333 1.00 94.12 88 GLN A N 1
ATOM 679 C CA . GLN A 1 88 ? 4.224 2.534 -14.705 1.00 94.12 88 GLN A CA 1
ATOM 680 C C . GLN A 1 88 ? 3.875 3.394 -15.931 1.00 94.12 88 GLN A C 1
ATOM 682 O O . GLN A 1 88 ? 3.135 2.940 -16.809 1.00 94.12 88 GLN A O 1
ATOM 687 N N . LEU A 1 89 ? 4.415 4.613 -16.027 1.00 95.00 89 LEU A N 1
ATOM 688 C CA . LEU A 1 89 ? 4.255 5.460 -17.214 1.00 95.00 89 LEU A CA 1
ATOM 689 C C . LEU A 1 89 ? 4.941 4.850 -18.441 1.00 95.00 89 LEU A C 1
ATOM 691 O O . LEU A 1 89 ? 4.309 4.738 -19.490 1.00 95.00 89 LEU A O 1
ATOM 695 N N . ALA A 1 90 ? 6.193 4.404 -18.302 1.00 95.81 90 ALA A N 1
ATOM 696 C CA . ALA A 1 90 ? 6.946 3.761 -19.379 1.00 95.81 90 ALA A CA 1
ATOM 697 C C . ALA A 1 90 ? 6.211 2.524 -19.915 1.00 95.81 90 ALA A C 1
ATOM 699 O O . ALA A 1 90 ? 6.029 2.380 -21.124 1.00 95.81 90 ALA A O 1
ATOM 700 N N . LEU A 1 91 ? 5.718 1.676 -19.008 1.00 94.81 91 LEU A N 1
ATOM 701 C CA . LEU A 1 91 ? 4.940 0.486 -19.330 1.00 94.81 91 LEU A CA 1
ATOM 702 C C . LEU A 1 91 ? 3.627 0.851 -20.032 1.00 94.81 91 LEU A C 1
ATOM 704 O O . LEU A 1 91 ? 3.264 0.233 -21.031 1.00 94.81 91 LEU A O 1
ATOM 708 N N . SER A 1 92 ? 2.938 1.891 -19.555 1.00 95.38 92 SER A N 1
ATOM 709 C CA . SER A 1 92 ? 1.695 2.359 -20.173 1.00 95.38 92 SER A CA 1
ATOM 710 C C . SER A 1 92 ? 1.924 2.819 -21.610 1.00 95.38 92 SER A C 1
ATOM 712 O O . SER A 1 92 ? 1.219 2.372 -22.509 1.00 95.38 92 SER A O 1
ATOM 714 N N . TYR A 1 93 ? 2.957 3.631 -21.846 1.00 95.62 93 TYR A N 1
ATOM 715 C CA . TYR A 1 93 ? 3.321 4.087 -23.188 1.00 95.62 93 TYR A CA 1
ATOM 716 C C . TYR A 1 93 ? 3.792 2.946 -24.095 1.00 95.62 93 TYR A C 1
ATOM 718 O O . TYR A 1 93 ? 3.541 2.983 -25.300 1.00 95.62 93 TYR A O 1
ATOM 726 N N . TYR A 1 94 ? 4.478 1.946 -23.536 1.00 95.69 94 TYR A N 1
ATOM 727 C CA . TYR A 1 94 ? 4.964 0.787 -24.281 1.00 95.69 94 TYR A CA 1
ATOM 728 C C . TYR A 1 94 ? 3.806 -0.058 -24.820 1.00 95.69 94 TYR A C 1
ATOM 730 O O . TYR A 1 94 ? 3.782 -0.372 -26.011 1.00 95.69 94 TYR A O 1
ATOM 738 N N . TYR A 1 95 ? 2.827 -0.389 -23.972 1.00 94.88 95 TYR A N 1
ATOM 739 C CA . TYR A 1 95 ? 1.658 -1.167 -24.391 1.00 94.88 95 TYR A CA 1
ATOM 740 C C . TYR A 1 95 ? 0.734 -0.380 -25.321 1.00 94.88 95 TYR A C 1
ATOM 742 O O . TYR A 1 95 ? 0.332 -0.910 -26.356 1.00 94.88 95 TYR A O 1
ATOM 750 N N . ASP A 1 96 ? 0.473 0.888 -25.002 1.00 93.94 96 ASP A N 1
ATOM 751 C CA . ASP A 1 96 ? -0.370 1.763 -25.819 1.00 93.94 96 ASP A CA 1
ATOM 752 C C . ASP A 1 96 ? 0.220 1.980 -27.223 1.00 93.94 96 ASP A C 1
ATOM 754 O O . ASP A 1 96 ? -0.494 1.960 -28.221 1.00 93.94 96 ASP A O 1
ATOM 758 N N . GLY A 1 97 ? 1.552 2.074 -27.317 1.00 91.56 97 GLY A N 1
ATOM 759 C CA . GLY A 1 97 ? 2.296 2.135 -28.578 1.00 91.56 97 GLY A CA 1
ATOM 760 C C . GLY A 1 97 ? 2.471 0.791 -29.300 1.00 91.56 97 GLY A C 1
ATOM 761 O O . GLY A 1 97 ? 3.291 0.701 -30.214 1.00 91.56 97 GLY A O 1
ATOM 762 N N . GLY A 1 98 ? 1.768 -0.267 -28.885 1.00 92.31 98 GLY A N 1
ATOM 763 C CA . GLY A 1 98 ? 1.781 -1.562 -29.566 1.00 92.31 98 GLY A CA 1
ATOM 764 C C . GLY A 1 98 ? 3.011 -2.434 -29.303 1.00 92.31 98 GLY A C 1
ATOM 765 O O . GLY A 1 98 ? 3.244 -3.362 -30.069 1.00 92.31 98 GLY A O 1
ATOM 766 N N . ARG A 1 99 ? 3.769 -2.188 -28.222 1.00 90.12 99 ARG A N 1
ATOM 767 C CA . ARG A 1 99 ? 4.931 -2.994 -27.775 1.00 90.12 99 ARG A CA 1
ATOM 768 C C . ARG A 1 99 ? 6.161 -2.958 -28.697 1.00 90.12 99 ARG A C 1
ATOM 770 O O . ARG A 1 99 ? 7.001 -3.849 -28.647 1.00 90.12 99 ARG A O 1
ATOM 777 N N . ASN A 1 100 ? 6.308 -1.902 -29.498 1.00 88.56 100 ASN A N 1
ATOM 778 C CA . ASN A 1 100 ? 7.371 -1.811 -30.515 1.00 88.56 100 ASN A CA 1
ATOM 779 C C . ASN A 1 100 ? 8.575 -0.943 -30.111 1.00 88.56 100 ASN A C 1
ATOM 781 O O . ASN A 1 100 ? 9.584 -0.906 -30.809 1.00 88.56 100 ASN A O 1
ATOM 785 N N . SER A 1 101 ? 8.484 -0.207 -29.002 1.00 93.44 101 SER A N 1
ATOM 786 C CA . SER A 1 101 ? 9.518 0.751 -28.607 1.00 93.44 101 SER A CA 1
ATOM 787 C C . SER A 1 101 ? 10.542 0.119 -27.664 1.00 93.44 101 SER A C 1
ATOM 789 O O . SER A 1 101 ? 10.293 0.042 -26.458 1.00 93.44 101 SER A O 1
ATOM 791 N N . LYS A 1 102 ? 11.735 -0.201 -28.180 1.00 94.06 102 LYS A N 1
ATOM 792 C CA . LYS A 1 102 ? 12.838 -0.723 -27.357 1.00 94.06 102 LYS A CA 1
ATOM 793 C C . LYS A 1 102 ? 13.314 0.262 -26.284 1.00 94.06 102 LYS A C 1
ATOM 795 O O . LYS A 1 102 ? 13.714 -0.155 -25.204 1.00 94.06 102 LYS A O 1
ATOM 800 N N . GLU A 1 103 ? 13.227 1.567 -26.542 1.00 94.88 103 GLU A N 1
ATOM 801 C CA . GLU A 1 103 ? 13.600 2.596 -25.561 1.00 94.88 103 GLU A CA 1
ATOM 802 C C . GLU A 1 103 ? 12.718 2.540 -24.311 1.00 94.88 103 GLU A C 1
ATOM 804 O O . GLU A 1 103 ? 13.230 2.430 -23.202 1.00 94.88 103 GLU A O 1
ATOM 809 N N . LEU A 1 104 ? 11.394 2.575 -24.489 1.00 95.44 104 LEU A N 1
ATOM 810 C CA . LEU A 1 104 ? 10.427 2.416 -23.397 1.00 95.44 104 LEU A CA 1
ATOM 811 C C . LEU A 1 104 ? 10.565 1.069 -22.684 1.00 95.44 104 LEU A C 1
ATOM 813 O O . LEU A 1 104 ? 10.429 1.024 -21.463 1.00 95.44 104 LEU A O 1
ATOM 817 N N . GLU A 1 105 ? 10.864 0.004 -23.434 1.00 94.62 105 GLU A N 1
ATOM 818 C CA . GLU A 1 105 ? 11.141 -1.314 -22.865 1.00 94.62 105 GLU A CA 1
ATOM 819 C C . GLU A 1 105 ? 12.327 -1.262 -21.897 1.00 94.62 105 GLU A C 1
ATOM 821 O O . GLU A 1 105 ? 12.194 -1.596 -20.722 1.00 94.62 105 GLU A O 1
ATOM 826 N N . ASN A 1 106 ? 13.457 -0.722 -22.356 1.00 95.25 106 ASN A N 1
ATOM 827 C CA . ASN A 1 106 ? 14.634 -0.524 -21.518 1.00 95.25 106 ASN A CA 1
ATOM 828 C C . ASN A 1 106 ? 14.333 0.399 -20.327 1.00 95.25 106 ASN A C 1
ATOM 830 O O . ASN A 1 106 ? 14.812 0.140 -19.227 1.00 95.25 106 ASN A O 1
ATOM 834 N N . CYS A 1 107 ? 13.518 1.446 -20.511 1.00 96.12 107 CYS A N 1
ATOM 835 C CA . CYS A 1 107 ? 13.146 2.355 -19.426 1.00 96.12 107 CYS A CA 1
ATOM 836 C C . CYS A 1 107 ? 12.440 1.616 -18.286 1.00 96.12 107 CYS A C 1
ATOM 838 O O . CYS A 1 107 ? 12.873 1.735 -17.143 1.00 96.12 107 CYS A O 1
ATOM 840 N N . PHE A 1 108 ? 11.374 0.851 -18.563 1.00 93.94 108 PHE A N 1
ATOM 841 C CA . PHE A 1 108 ? 10.664 0.157 -17.483 1.00 93.94 108 PHE A CA 1
ATOM 842 C C . PHE A 1 108 ? 11.488 -0.997 -16.896 1.00 93.94 108 PHE A C 1
ATOM 844 O O . PHE A 1 108 ? 11.359 -1.259 -15.703 1.00 93.94 108 PHE A O 1
ATOM 851 N N . ILE A 1 109 ? 12.350 -1.658 -17.683 1.00 94.06 109 ILE A N 1
ATOM 852 C CA . ILE A 1 109 ? 13.267 -2.692 -17.175 1.00 94.06 109 ILE A CA 1
ATOM 853 C C . ILE A 1 109 ? 14.251 -2.083 -16.173 1.00 94.06 109 ILE A C 1
ATOM 855 O O . ILE A 1 109 ? 14.324 -2.549 -15.037 1.00 94.06 109 ILE A O 1
ATOM 859 N N . ILE A 1 110 ? 14.951 -1.008 -16.556 1.00 94.12 110 ILE A N 1
ATOM 860 C CA . ILE A 1 110 ? 15.919 -0.334 -15.679 1.00 94.12 110 ILE A CA 1
ATOM 861 C C . ILE A 1 110 ? 15.212 0.208 -14.433 1.00 94.12 110 ILE A C 1
ATOM 863 O O . ILE A 1 110 ? 15.681 -0.005 -13.321 1.00 94.12 110 ILE A O 1
ATOM 867 N N . LEU A 1 111 ? 14.047 0.846 -14.590 1.00 94.81 111 LEU A N 1
ATOM 868 C CA . LEU A 1 111 ? 13.283 1.362 -13.452 1.00 94.81 111 LEU A CA 1
ATOM 869 C C . LEU A 1 111 ? 12.765 0.251 -12.523 1.00 94.81 111 LEU A C 1
ATOM 871 O O . LEU A 1 111 ? 12.644 0.489 -11.326 1.00 94.81 111 LEU A O 1
ATOM 875 N N . SER A 1 112 ? 12.494 -0.954 -13.039 1.00 91.81 112 SER A N 1
ATOM 876 C CA . SER A 1 112 ? 12.124 -2.113 -12.211 1.00 91.81 112 SER A CA 1
ATOM 877 C C . SER A 1 112 ? 13.308 -2.607 -11.384 1.00 91.81 112 SER A C 1
ATOM 879 O O . SER A 1 112 ? 13.142 -2.863 -10.195 1.00 91.81 112 SER A O 1
ATOM 881 N N . VAL A 1 113 ? 14.504 -2.682 -11.982 1.00 91.38 113 VAL A N 1
ATOM 882 C CA . VAL A 1 113 ? 15.744 -2.995 -11.248 1.00 91.38 113 VAL A CA 1
ATOM 883 C C . VAL A 1 113 ? 16.015 -1.928 -10.190 1.00 91.38 113 VAL A C 1
ATOM 885 O O . VAL A 1 113 ? 16.284 -2.272 -9.045 1.00 91.38 113 VAL A O 1
ATOM 888 N N . ILE A 1 114 ? 15.855 -0.646 -10.533 1.00 90.94 114 ILE A N 1
ATOM 889 C CA . ILE A 1 114 ? 15.968 0.466 -9.582 1.00 90.94 114 ILE A CA 1
ATOM 890 C C . ILE A 1 114 ? 14.979 0.313 -8.422 1.00 90.94 114 ILE A C 1
ATOM 892 O O . ILE A 1 114 ? 15.356 0.503 -7.269 1.00 90.94 114 ILE A O 1
ATOM 896 N N . GLY A 1 115 ? 13.726 -0.041 -8.709 1.00 88.88 115 GLY A N 1
ATOM 897 C CA . GLY A 1 115 ? 12.718 -0.286 -7.680 1.00 88.88 115 GLY A CA 1
ATOM 898 C C . GLY A 1 115 ? 13.128 -1.411 -6.727 1.00 88.88 115 GLY A C 1
ATOM 899 O O . GLY A 1 115 ? 13.005 -1.243 -5.517 1.00 88.88 115 GLY A O 1
ATOM 900 N N . GLN A 1 116 ? 13.674 -2.511 -7.261 1.00 85.75 116 GLN A N 1
ATOM 901 C CA . GLN A 1 116 ? 14.190 -3.632 -6.465 1.00 85.75 116 GLN A CA 1
ATOM 902 C C . GLN A 1 116 ? 15.356 -3.194 -5.566 1.00 85.75 116 GLN A C 1
ATOM 904 O O . GLN A 1 116 ? 15.269 -3.343 -4.351 1.00 85.75 116 GLN A O 1
ATOM 909 N N . ILE A 1 117 ? 16.403 -2.570 -6.123 1.00 87.19 117 ILE A N 1
ATOM 910 C CA . ILE A 1 117 ? 17.559 -2.136 -5.317 1.00 87.19 117 ILE A CA 1
ATOM 911 C C . ILE A 1 117 ? 17.184 -1.064 -4.299 1.00 87.19 117 ILE A C 1
ATOM 913 O O . ILE A 1 117 ? 17.760 -1.036 -3.222 1.00 87.19 117 ILE A O 1
ATOM 917 N N . SER A 1 118 ? 16.208 -0.200 -4.601 1.00 85.62 118 SER A N 1
ATOM 918 C CA . SER A 1 118 ? 15.806 0.875 -3.686 1.00 85.62 118 SER A CA 1
ATOM 919 C C . SER A 1 118 ? 15.156 0.336 -2.411 1.00 85.62 118 SER A C 1
ATOM 921 O O . SER A 1 118 ? 15.255 0.973 -1.368 1.00 85.62 118 SER A O 1
ATOM 923 N N . ILE A 1 119 ? 14.523 -0.840 -2.473 1.00 82.62 119 ILE A N 1
ATOM 924 C CA . ILE A 1 119 ? 14.026 -1.558 -1.289 1.00 82.62 119 ILE A CA 1
ATOM 925 C C . ILE A 1 119 ? 15.207 -2.102 -0.472 1.00 82.62 119 ILE A C 1
ATOM 927 O O . ILE A 1 119 ? 15.224 -1.982 0.754 1.00 82.62 119 ILE A O 1
ATOM 931 N N . ASP A 1 120 ? 16.222 -2.630 -1.155 1.00 80.75 120 ASP A N 1
ATOM 932 C CA . ASP A 1 120 ? 17.424 -3.179 -0.531 1.00 80.75 120 ASP A CA 1
ATOM 933 C C . ASP A 1 120 ? 18.411 -2.115 -0.035 1.00 80.75 120 ASP A C 1
ATOM 935 O O . ASP A 1 120 ? 19.279 -2.447 0.767 1.00 80.75 120 ASP A O 1
ATOM 939 N N . LEU A 1 121 ? 18.280 -0.842 -0.430 1.00 77.50 121 LEU A N 1
ATOM 940 C CA . LEU A 1 121 ? 19.176 0.244 0.002 1.00 77.50 121 LEU A CA 1
ATOM 941 C C . LEU A 1 121 ? 19.195 0.455 1.525 1.00 77.50 121 LEU A C 1
ATOM 943 O O . LEU A 1 121 ? 20.173 0.963 2.063 1.00 77.50 121 LEU A O 1
ATOM 947 N N . ALA A 1 122 ? 18.147 0.032 2.239 1.00 71.19 122 ALA A N 1
ATOM 948 C CA . ALA A 1 122 ? 18.136 0.040 3.703 1.00 71.19 122 ALA A CA 1
ATOM 949 C C . ALA A 1 122 ? 19.064 -1.025 4.324 1.00 71.19 122 ALA A C 1
ATOM 951 O O . ALA A 1 122 ? 19.384 -0.950 5.508 1.00 71.19 122 ALA A O 1
ATOM 952 N N . LYS A 1 123 ? 19.460 -2.038 3.543 1.00 75.38 123 LYS A N 1
ATOM 953 C CA . LYS A 1 123 ? 20.257 -3.194 3.980 1.00 75.38 123 LYS A CA 1
ATOM 954 C C . LYS A 1 123 ? 21.616 -3.282 3.270 1.00 75.38 123 LYS A C 1
ATOM 956 O O . LYS A 1 123 ? 22.553 -3.849 3.827 1.00 75.38 123 LYS A O 1
ATOM 961 N N . LYS A 1 124 ? 21.717 -2.772 2.042 1.00 76.88 124 LYS A N 1
ATOM 962 C CA . LYS A 1 124 ? 22.839 -2.950 1.113 1.00 76.88 124 LYS A CA 1
ATOM 963 C C . LYS A 1 124 ? 23.189 -1.638 0.425 1.00 76.88 124 LYS A C 1
ATOM 965 O O . LYS A 1 124 ? 22.352 -0.755 0.280 1.00 76.88 124 LYS A O 1
ATOM 970 N N . CYS A 1 125 ? 24.417 -1.532 -0.063 1.00 76.62 125 CYS A N 1
ATOM 971 C CA . CYS A 1 125 ? 24.848 -0.401 -0.877 1.00 76.62 125 CYS A CA 1
ATOM 972 C C . CYS A 1 125 ? 25.218 -0.897 -2.273 1.00 76.62 125 CYS A C 1
ATOM 974 O O . CYS A 1 125 ? 25.903 -1.906 -2.401 1.00 76.62 125 CYS A O 1
ATOM 976 N N . PHE A 1 126 ? 24.799 -0.177 -3.309 1.00 82.25 126 PHE A N 1
ATOM 977 C CA . PHE A 1 126 ? 25.028 -0.540 -4.710 1.00 82.25 126 PHE A CA 1
ATOM 978 C C . PHE A 1 126 ? 25.880 0.522 -5.409 1.00 82.25 126 PHE A C 1
ATOM 980 O O . PHE A 1 126 ? 25.795 1.701 -5.051 1.00 82.25 126 PHE A O 1
ATOM 987 N N . ASP A 1 127 ? 26.664 0.123 -6.415 1.00 83.50 127 ASP A N 1
ATOM 988 C CA . ASP A 1 127 ? 27.485 1.043 -7.222 1.00 83.50 127 ASP A CA 1
ATOM 989 C C . ASP A 1 127 ? 26.638 1.780 -8.278 1.00 83.50 127 ASP A C 1
ATOM 991 O O . ASP A 1 127 ? 26.802 1.636 -9.491 1.00 83.50 127 ASP A O 1
ATOM 995 N N . ILE A 1 128 ? 25.627 2.519 -7.814 1.00 83.25 128 ILE A N 1
ATOM 996 C CA . ILE A 1 128 ? 24.740 3.309 -8.667 1.00 83.25 128 ILE A CA 1
ATOM 997 C C . ILE A 1 128 ? 24.108 4.471 -7.897 1.00 83.25 128 ILE A C 1
ATOM 999 O O . ILE A 1 128 ? 23.612 4.324 -6.782 1.00 83.25 128 ILE A O 1
ATOM 1003 N N . ASP A 1 129 ? 24.053 5.637 -8.540 1.00 84.88 129 ASP A N 1
ATOM 1004 C CA . ASP A 1 129 ? 23.244 6.764 -8.078 1.00 84.88 129 ASP A CA 1
ATOM 1005 C C . ASP A 1 129 ? 21.813 6.618 -8.608 1.00 84.88 129 ASP A C 1
ATOM 1007 O O . ASP A 1 129 ? 21.488 6.976 -9.748 1.00 84.88 129 ASP A O 1
ATOM 1011 N N . VAL A 1 130 ? 20.955 6.062 -7.757 1.00 86.25 130 VAL A N 1
ATOM 1012 C CA . VAL A 1 130 ? 19.557 5.780 -8.077 1.00 86.25 130 VAL A CA 1
ATOM 1013 C C . VAL A 1 130 ? 18.781 7.046 -8.452 1.00 86.25 130 VAL A C 1
ATOM 1015 O O . VAL A 1 130 ? 18.035 7.052 -9.435 1.00 86.25 130 VAL A O 1
ATOM 1018 N N . VAL A 1 131 ? 18.956 8.133 -7.699 1.00 86.50 131 VAL A N 1
ATOM 1019 C CA . VAL A 1 131 ? 18.194 9.376 -7.891 1.00 86.50 131 VAL A CA 1
ATOM 1020 C C . VAL A 1 131 ? 18.544 10.004 -9.236 1.00 86.50 131 VAL A C 1
ATOM 1022 O O . VAL A 1 131 ? 17.658 10.395 -10.011 1.00 86.50 131 VAL A O 1
ATOM 1025 N N . LYS A 1 132 ? 19.840 10.051 -9.557 1.00 89.62 132 LYS A N 1
ATOM 1026 C CA . LYS A 1 132 ? 20.329 10.556 -10.840 1.00 89.62 132 LYS A CA 1
ATOM 1027 C C . LYS A 1 132 ? 19.818 9.718 -12.005 1.00 89.62 132 LYS A C 1
ATOM 1029 O O . LYS A 1 132 ? 19.409 10.289 -13.018 1.00 89.62 132 LYS A O 1
ATOM 1034 N N . GLU A 1 133 ? 19.783 8.397 -11.861 1.00 91.00 133 GLU A N 1
ATOM 1035 C CA . GLU A 1 133 ? 19.336 7.501 -12.925 1.00 91.00 133 GLU A CA 1
ATOM 1036 C C . GLU A 1 133 ? 17.824 7.598 -13.181 1.00 91.00 133 GLU A C 1
ATOM 1038 O O . GLU A 1 133 ? 17.391 7.721 -14.333 1.00 91.00 133 GLU A O 1
ATOM 1043 N N . ILE A 1 134 ? 17.009 7.680 -12.123 1.00 92.12 134 ILE A N 1
ATOM 1044 C CA . ILE A 1 134 ? 15.568 7.960 -12.242 1.00 92.12 134 ILE A CA 1
ATOM 1045 C C . ILE A 1 134 ? 15.351 9.298 -12.958 1.00 92.12 134 ILE A C 1
ATOM 1047 O O . ILE A 1 134 ? 14.529 9.395 -13.876 1.00 92.12 134 ILE A O 1
ATOM 1051 N N . SER A 1 135 ? 16.094 10.338 -12.566 1.00 92.06 135 SER A N 1
ATOM 1052 C CA . SER A 1 135 ? 16.008 11.661 -13.191 1.00 92.06 135 SER A CA 1
ATOM 1053 C C . SER A 1 135 ? 16.397 11.616 -14.671 1.00 92.06 135 SER A C 1
ATOM 1055 O O . SER A 1 135 ? 15.681 12.162 -15.516 1.00 92.06 135 SER A O 1
ATOM 1057 N N . ARG A 1 136 ? 17.480 10.910 -15.019 1.00 94.94 136 ARG A N 1
ATOM 1058 C CA . ARG A 1 136 ? 17.920 10.711 -16.406 1.00 94.94 136 ARG A CA 1
ATOM 1059 C C . ARG A 1 136 ? 16.812 10.081 -17.248 1.00 94.94 136 ARG A C 1
ATOM 1061 O O . ARG A 1 136 ? 16.461 10.636 -18.288 1.00 94.94 136 ARG A O 1
ATOM 1068 N N . ILE A 1 137 ? 16.220 8.979 -16.780 1.00 95.12 137 ILE A N 1
ATOM 1069 C CA . ILE A 1 137 ? 15.176 8.242 -17.511 1.00 95.12 137 ILE A CA 1
ATOM 1070 C C . ILE A 1 137 ? 13.904 9.078 -17.666 1.00 95.12 137 ILE A C 1
ATOM 1072 O O . ILE A 1 137 ? 13.361 9.184 -18.765 1.00 95.12 137 ILE A O 1
ATOM 1076 N N . ARG A 1 138 ? 13.446 9.748 -16.602 1.00 93.06 138 ARG A N 1
ATOM 1077 C CA . ARG A 1 138 ? 12.260 10.626 -16.653 1.00 93.06 138 ARG A CA 1
ATOM 1078 C C . ARG A 1 138 ? 12.406 11.774 -17.651 1.00 93.06 138 ARG A C 1
ATOM 1080 O O . ARG A 1 138 ? 11.404 12.290 -18.148 1.00 93.06 138 ARG A O 1
ATOM 1087 N N . ASN A 1 139 ? 13.639 12.184 -17.929 1.00 93.56 139 ASN A N 1
ATOM 1088 C CA . ASN A 1 139 ? 13.950 13.265 -18.851 1.00 93.56 139 ASN A CA 1
ATOM 1089 C C . ASN A 1 139 ? 14.158 12.811 -20.304 1.00 93.56 139 ASN A C 1
ATOM 1091 O O . ASN A 1 139 ? 14.317 13.671 -21.173 1.00 93.56 139 ASN A O 1
ATOM 1095 N N . LEU A 1 140 ? 14.104 11.505 -20.591 1.00 94.88 140 LEU A N 1
ATOM 1096 C CA . LEU A 1 140 ? 14.201 10.990 -21.955 1.00 94.88 140 LEU A CA 1
ATOM 1097 C C . LEU A 1 140 ? 13.019 11.459 -22.826 1.00 94.88 140 LEU A C 1
ATOM 1099 O O . LEU A 1 140 ? 11.887 11.557 -22.336 1.00 94.88 140 LEU A O 1
ATOM 1103 N N . PRO A 1 141 ? 13.233 11.704 -24.135 1.00 93.25 141 PRO A N 1
ATOM 1104 C CA . PRO A 1 141 ? 12.172 12.136 -25.047 1.00 93.25 141 PRO A CA 1
ATOM 1105 C C . PRO A 1 141 ? 10.969 11.186 -25.076 1.00 93.25 141 PRO A C 1
ATOM 1107 O O . PRO A 1 141 ? 9.826 11.641 -25.048 1.00 93.25 141 PRO A O 1
ATOM 1110 N N . CYS A 1 142 ? 11.212 9.872 -25.047 1.00 92.12 142 CYS A N 1
ATOM 1111 C CA . CYS A 1 142 ? 10.165 8.850 -25.059 1.00 92.12 142 CYS A CA 1
ATOM 1112 C C . CYS A 1 142 ? 9.256 8.885 -23.812 1.00 92.12 142 CYS A C 1
ATOM 1114 O O . CYS A 1 142 ? 8.091 8.486 -23.899 1.00 92.12 142 CYS A O 1
ATOM 1116 N N . MET A 1 143 ? 9.757 9.425 -22.693 1.00 93.06 143 MET A N 1
ATOM 1117 C CA . MET A 1 143 ? 9.048 9.577 -21.417 1.00 93.06 143 MET A CA 1
ATOM 1118 C C . MET A 1 143 ? 8.329 10.927 -21.277 1.00 93.06 143 MET A C 1
ATOM 1120 O O . MET A 1 143 ? 7.343 11.037 -20.543 1.00 93.06 143 MET A O 1
ATOM 1124 N N . ARG A 1 144 ? 8.767 11.963 -22.003 1.00 88.69 144 ARG A N 1
ATOM 1125 C CA . ARG A 1 144 ? 8.216 13.330 -21.946 1.00 88.69 144 ARG A CA 1
ATOM 1126 C C . ARG A 1 144 ? 6.972 13.514 -22.827 1.00 88.69 144 ARG A C 1
ATOM 1128 O O . ARG A 1 144 ? 6.880 14.454 -23.614 1.00 88.69 144 ARG A O 1
ATOM 1135 N N . ARG A 1 145 ? 5.973 12.646 -22.668 1.00 87.62 145 ARG A N 1
ATOM 1136 C CA . ARG A 1 145 ? 4.699 12.746 -23.402 1.00 87.62 145 ARG A CA 1
ATOM 1137 C C . ARG A 1 145 ? 3.746 13.764 -22.771 1.00 87.62 145 ARG A C 1
ATOM 1139 O O . ARG A 1 145 ? 3.823 14.062 -21.574 1.00 87.62 145 ARG A O 1
ATOM 1146 N N . LYS A 1 146 ? 2.866 14.348 -23.590 1.00 88.81 146 LYS A N 1
ATOM 1147 C CA . LYS A 1 146 ? 1.765 15.213 -23.120 1.00 88.81 146 LYS A CA 1
ATOM 1148 C C . LYS A 1 146 ? 0.604 14.400 -22.555 1.00 88.81 146 LYS A C 1
ATOM 1150 O O . LYS A 1 146 ? -0.093 14.884 -21.672 1.00 88.81 146 LYS A O 1
ATOM 1155 N N . GLU A 1 147 ? 0.442 13.187 -23.057 1.00 92.31 147 GLU A N 1
ATOM 1156 C CA . GLU A 1 147 ? -0.644 12.282 -22.715 1.00 92.31 147 GLU A CA 1
ATOM 1157 C C . GLU A 1 147 ? -0.304 11.497 -21.450 1.00 92.31 147 GLU A C 1
ATOM 1159 O O . GLU A 1 147 ? 0.823 11.025 -21.297 1.00 92.31 147 GLU A O 1
ATOM 1164 N N . ILE A 1 148 ? -1.276 11.341 -20.557 1.00 93.12 148 ILE A N 1
ATOM 1165 C CA . ILE A 1 148 ? -1.139 10.602 -19.300 1.00 93.12 148 ILE A CA 1
ATOM 1166 C C . ILE A 1 148 ? -2.263 9.560 -19.211 1.00 93.12 148 ILE A C 1
ATOM 1168 O O . ILE A 1 148 ? -3.415 9.911 -19.484 1.00 93.12 148 ILE A O 1
ATOM 1172 N N . PRO A 1 149 ? -1.958 8.306 -18.813 1.00 94.12 149 PRO A N 1
ATOM 1173 C CA . PRO A 1 149 ? -2.971 7.272 -18.618 1.00 94.12 149 PRO A CA 1
ATOM 1174 C C . PRO A 1 149 ? -4.011 7.684 -17.575 1.00 94.12 149 PRO A C 1
ATOM 1176 O O . PRO A 1 149 ? -3.675 8.273 -16.537 1.00 94.12 149 PRO A O 1
ATOM 1179 N N . ARG A 1 150 ? -5.272 7.322 -17.809 1.00 92.50 150 ARG A N 1
ATOM 1180 C CA . ARG A 1 150 ? -6.394 7.722 -16.953 1.00 92.50 150 ARG A CA 1
ATOM 1181 C C . ARG A 1 150 ? -6.252 7.178 -15.534 1.00 92.50 150 ARG A C 1
ATOM 1183 O O . ARG A 1 150 ? -6.432 7.941 -14.583 1.00 92.50 150 ARG A O 1
ATOM 1190 N N . PHE A 1 151 ? -5.885 5.905 -15.383 1.00 91.94 151 PHE A N 1
ATOM 1191 C CA . PHE A 1 151 ? -5.654 5.272 -14.083 1.00 91.94 151 PHE A CA 1
ATOM 1192 C C . PHE A 1 151 ? -4.522 5.956 -13.311 1.00 91.94 151 PHE A C 1
ATOM 1194 O O . PHE A 1 151 ? -4.617 6.182 -12.105 1.00 91.94 151 PHE A O 1
ATOM 1201 N N . PHE A 1 152 ? -3.436 6.313 -14.001 1.00 91.69 152 PHE A N 1
ATOM 1202 C CA . PHE A 1 152 ? -2.308 6.982 -13.359 1.00 91.69 152 PHE A CA 1
ATOM 1203 C C . PHE A 1 152 ? -2.724 8.354 -12.814 1.00 91.69 152 PHE A C 1
ATOM 1205 O O . PHE A 1 152 ? -2.429 8.689 -11.663 1.00 91.69 152 PHE A O 1
ATOM 1212 N N . ALA A 1 153 ? -3.464 9.124 -13.617 1.00 91.38 153 ALA A N 1
ATOM 1213 C CA . ALA A 1 153 ? -3.963 10.432 -13.218 1.00 91.38 153 ALA A CA 1
ATOM 1214 C C . ALA A 1 153 ? -4.944 10.348 -12.034 1.00 91.38 153 ALA A C 1
ATOM 1216 O O . ALA A 1 153 ? -4.789 11.081 -11.053 1.00 91.38 153 ALA A O 1
ATOM 1217 N N . SER A 1 154 ? -5.915 9.429 -12.084 1.00 87.50 154 SER A N 1
ATOM 1218 C CA . SER A 1 154 ? -6.912 9.259 -11.019 1.00 87.50 154 SER A CA 1
ATOM 1219 C C . SER A 1 154 ? -6.275 8.833 -9.693 1.00 87.50 154 SER A C 1
ATOM 1221 O O . SER A 1 154 ? -6.575 9.415 -8.646 1.00 87.50 154 SER A O 1
ATOM 1223 N N . ASN A 1 155 ? -5.326 7.894 -9.730 1.00 87.25 155 ASN A N 1
ATOM 1224 C CA . ASN A 1 155 ? -4.609 7.429 -8.546 1.00 87.25 155 ASN A CA 1
ATOM 1225 C C . ASN A 1 155 ? -3.795 8.563 -7.891 1.00 87.25 155 ASN A C 1
ATOM 1227 O O . ASN A 1 155 ? -3.831 8.752 -6.672 1.00 87.25 155 ASN A O 1
ATOM 1231 N N . LYS A 1 156 ? -3.108 9.385 -8.695 1.00 88.69 156 LYS A N 1
ATOM 1232 C CA . LYS A 1 156 ? -2.323 10.527 -8.191 1.00 88.69 156 LYS A CA 1
ATOM 1233 C C . LYS A 1 156 ? -3.188 11.643 -7.616 1.00 88.69 156 LYS A C 1
ATOM 1235 O O . LYS A 1 156 ? -2.815 12.223 -6.592 1.00 88.69 156 LYS A O 1
ATOM 1240 N N . LYS A 1 157 ? -4.359 11.888 -8.203 1.00 87.94 157 LYS A N 1
ATOM 1241 C CA . LYS A 1 157 ? -5.349 12.814 -7.648 1.00 87.94 157 LYS A CA 1
ATOM 1242 C C . LYS A 1 157 ? -5.883 12.324 -6.301 1.00 87.94 157 LYS A C 1
ATOM 1244 O O . LYS A 1 157 ? -5.938 13.101 -5.353 1.00 87.94 157 LYS A O 1
ATOM 1249 N N . SER A 1 158 ? -6.203 11.033 -6.185 1.00 84.06 158 SER A N 1
ATOM 1250 C CA . SER A 1 158 ? -6.734 10.455 -4.944 1.00 84.06 158 SER A CA 1
ATOM 1251 C C . SER A 1 158 ? -5.717 10.425 -3.803 1.00 84.06 158 SER A C 1
ATOM 1253 O O . SER A 1 158 ? -6.090 10.692 -2.664 1.00 84.06 158 SER A O 1
ATOM 1255 N N . ARG A 1 159 ? -4.456 10.062 -4.074 1.00 82.50 159 ARG A N 1
ATOM 1256 C CA . ARG A 1 159 ? -3.440 9.900 -3.017 1.00 82.50 159 ARG A CA 1
ATOM 1257 C C . ARG A 1 159 ? -2.790 11.224 -2.626 1.00 82.50 159 ARG A C 1
ATOM 1259 O O . ARG A 1 159 ? -2.626 11.490 -1.441 1.00 82.50 159 ARG A O 1
ATOM 1266 N N . ASN A 1 160 ? -2.463 12.063 -3.612 1.00 82.00 160 ASN A N 1
ATOM 1267 C CA . ASN A 1 160 ? -1.587 13.221 -3.409 1.00 82.00 160 ASN A CA 1
ATOM 1268 C C . ASN A 1 160 ? -2.232 14.555 -3.822 1.00 82.00 160 ASN A C 1
ATOM 1270 O O . ASN A 1 160 ? -1.535 15.564 -3.856 1.00 82.00 160 ASN A O 1
ATOM 1274 N N . LYS A 1 161 ? -3.528 14.577 -4.184 1.00 84.81 161 LYS A N 1
ATOM 1275 C CA . LYS A 1 161 ? -4.226 15.768 -4.722 1.00 84.81 161 LYS A CA 1
ATOM 1276 C C . LYS A 1 161 ? -3.487 16.422 -5.898 1.00 84.81 161 LYS A C 1
ATOM 1278 O O . LYS A 1 161 ? -3.564 17.629 -6.098 1.00 84.81 161 LYS A O 1
ATOM 1283 N N . LYS A 1 162 ? -2.740 15.621 -6.659 1.00 82.12 162 LYS A N 1
ATOM 1284 C CA . LYS A 1 162 ? -1.939 16.107 -7.777 1.00 82.12 162 LYS A CA 1
ATOM 1285 C C . LYS A 1 162 ? -2.809 16.202 -9.022 1.00 82.12 162 LYS A C 1
ATOM 1287 O O . LYS A 1 162 ? -3.310 15.180 -9.487 1.00 82.12 162 LYS A O 1
ATOM 1292 N N . ASP A 1 163 ? -2.921 17.407 -9.564 1.00 80.06 163 ASP A N 1
ATOM 1293 C CA . ASP A 1 163 ? -3.493 17.648 -10.884 1.00 80.06 163 ASP A CA 1
ATOM 1294 C C . ASP A 1 163 ? -2.375 17.786 -11.931 1.00 80.06 163 ASP A C 1
ATOM 1296 O O . ASP A 1 163 ? -1.260 18.229 -11.646 1.00 80.06 163 ASP A O 1
ATOM 1300 N N . PHE A 1 164 ? -2.659 17.333 -13.150 1.00 83.50 164 PHE A N 1
ATOM 1301 C CA . PHE A 1 164 ? -1.716 17.354 -14.268 1.00 83.50 164 PHE A CA 1
ATOM 1302 C C . PHE A 1 164 ? -2.070 18.491 -15.226 1.00 83.50 164 PHE A C 1
ATOM 1304 O O . PHE A 1 164 ? -2.591 18.268 -16.316 1.00 83.50 164 PHE A O 1
ATOM 1311 N N . GLU A 1 165 ? -1.811 19.725 -14.801 1.00 78.56 165 GLU A N 1
ATOM 1312 C CA . GLU A 1 165 ? -2.063 20.915 -15.616 1.00 78.56 165 GLU A CA 1
ATOM 1313 C C . GLU A 1 165 ? -1.261 20.883 -16.929 1.00 78.56 165 GLU A C 1
ATOM 1315 O O . GLU A 1 165 ? -0.083 20.519 -16.960 1.00 78.56 165 GLU A O 1
ATOM 1320 N N . GLY A 1 166 ? -1.915 21.233 -18.041 1.00 79.69 166 GLY A N 1
ATOM 1321 C CA . GLY A 1 166 ? -1.297 21.244 -19.374 1.00 79.69 166 GLY A CA 1
ATOM 1322 C C . GLY A 1 166 ? -0.989 19.861 -19.966 1.00 79.69 166 GLY A C 1
ATOM 1323 O O . GLY A 1 166 ? -0.329 19.774 -21.005 1.00 79.69 166 GLY A O 1
ATOM 1324 N N . LYS A 1 167 ? -1.446 18.779 -19.326 1.00 88.06 167 LYS A N 1
ATOM 1325 C CA . LYS A 1 167 ? -1.348 17.402 -19.825 1.00 88.06 167 LYS A CA 1
ATOM 1326 C C . LYS A 1 167 ? -2.720 16.896 -20.254 1.00 88.06 167 LYS A C 1
ATOM 1328 O O . LYS A 1 167 ? -3.741 17.268 -19.685 1.00 88.06 167 LYS A O 1
ATOM 1333 N N . GLU A 1 168 ? -2.730 16.022 -21.251 1.00 91.00 168 GLU A N 1
ATOM 1334 C CA . GLU A 1 168 ? -3.950 15.401 -21.752 1.00 91.00 168 GLU A CA 1
ATOM 1335 C C . GLU A 1 168 ? -4.164 14.062 -21.048 1.00 91.00 168 GLU A C 1
ATOM 1337 O O . GLU A 1 168 ? -3.355 13.144 -21.174 1.00 91.00 168 GLU A O 1
ATOM 1342 N N . ILE A 1 169 ? -5.241 13.946 -20.276 1.00 92.31 169 ILE A N 1
ATOM 1343 C CA . ILE A 1 169 ? -5.596 12.682 -19.629 1.00 92.31 169 ILE A CA 1
ATOM 1344 C C . ILE A 1 169 ? -6.424 11.875 -20.621 1.00 92.31 169 ILE A C 1
ATOM 1346 O O . ILE A 1 169 ? -7.527 12.288 -20.981 1.00 92.31 169 ILE A O 1
ATOM 1350 N N . ARG A 1 170 ? -5.920 10.708 -21.027 1.00 93.06 170 ARG A N 1
ATOM 1351 C CA . ARG A 1 170 ? -6.629 9.811 -21.943 1.00 93.06 170 ARG A CA 1
ATOM 1352 C C . ARG A 1 170 ? -6.619 8.377 -21.440 1.00 93.06 170 ARG A C 1
ATOM 1354 O O . ARG A 1 170 ? -5.712 7.974 -20.718 1.00 93.06 170 ARG A O 1
ATOM 1361 N N . SER A 1 171 ? -7.616 7.606 -21.861 1.00 92.00 171 SER A N 1
ATOM 1362 C CA . SER A 1 171 ? -7.573 6.154 -21.698 1.00 92.00 171 SER A CA 1
ATOM 1363 C C . SER A 1 171 ? -6.550 5.586 -22.675 1.00 92.00 171 SER A C 1
ATOM 1365 O O . SER A 1 171 ? -6.643 5.844 -23.873 1.00 92.00 171 SER A O 1
ATOM 1367 N N . MET A 1 172 ? -5.585 4.834 -22.164 1.00 93.88 172 MET A N 1
ATOM 1368 C CA . MET A 1 172 ? -4.562 4.161 -22.958 1.00 93.88 172 MET A CA 1
ATOM 1369 C C . MET A 1 172 ? -4.864 2.668 -23.072 1.00 93.88 172 MET A C 1
ATOM 1371 O O . MET A 1 172 ? -5.455 2.067 -22.174 1.00 93.88 172 MET A O 1
ATOM 1375 N N . ASN A 1 173 ? -4.428 2.047 -24.166 1.00 93.88 173 ASN A N 1
ATOM 1376 C CA . ASN A 1 173 ? -4.485 0.599 -24.346 1.00 93.88 173 ASN A CA 1
ATOM 1377 C C . ASN A 1 173 ? -3.348 -0.079 -23.563 1.00 93.88 173 ASN A C 1
ATOM 1379 O O . ASN A 1 173 ? -2.435 -0.678 -24.133 1.00 93.88 173 ASN A O 1
ATOM 1383 N N . CYS A 1 174 ? -3.372 0.063 -22.238 1.00 93.94 174 CYS A N 1
ATOM 1384 C CA . CYS A 1 174 ? -2.392 -0.524 -21.336 1.00 93.94 174 CYS A CA 1
ATOM 1385 C C . CYS A 1 174 ? -3.064 -1.357 -20.233 1.00 93.94 174 CYS A C 1
ATOM 1387 O O . CYS A 1 174 ? -4.222 -1.106 -19.890 1.00 93.94 174 CYS A O 1
ATOM 1389 N N . PRO A 1 175 ? -2.349 -2.333 -19.635 1.00 91.94 175 PRO A N 1
ATOM 1390 C CA . PRO A 1 175 ? -2.938 -3.253 -18.663 1.00 91.94 175 PRO A CA 1
ATOM 1391 C C . PRO A 1 175 ? -3.657 -2.560 -17.500 1.00 91.94 175 PRO A C 1
ATOM 1393 O O . PRO A 1 175 ? -4.734 -2.999 -17.109 1.00 91.94 175 PRO A O 1
ATOM 1396 N N . MET A 1 176 ? -3.095 -1.465 -16.975 1.00 93.19 176 MET A N 1
ATOM 1397 C CA . MET A 1 176 ? -3.664 -0.764 -15.820 1.00 93.19 176 MET A CA 1
ATOM 1398 C C . MET A 1 176 ? -4.960 -0.020 -16.154 1.00 93.19 176 MET A C 1
ATOM 1400 O O . MET A 1 176 ? -5.900 -0.103 -15.371 1.00 93.19 176 MET A O 1
ATOM 1404 N N . ASP A 1 177 ? -5.042 0.663 -17.300 1.00 93.31 177 ASP A N 1
ATOM 1405 C CA . ASP A 1 177 ? -6.276 1.346 -17.720 1.00 93.31 177 ASP A CA 1
ATOM 1406 C C . ASP A 1 177 ? -7.370 0.327 -18.082 1.00 93.31 177 ASP A C 1
ATOM 1408 O O . ASP A 1 177 ? -8.522 0.500 -17.685 1.00 93.31 177 ASP A O 1
ATOM 1412 N N . ILE A 1 178 ? -7.010 -0.778 -18.751 1.00 94.31 178 ILE A N 1
ATOM 1413 C CA . ILE A 1 178 ? -7.939 -1.879 -19.057 1.00 94.31 178 ILE A CA 1
ATOM 1414 C C . ILE A 1 178 ? -8.480 -2.496 -17.763 1.00 94.31 178 ILE A C 1
ATOM 1416 O O . ILE A 1 178 ? -9.690 -2.653 -17.603 1.00 94.31 178 ILE A O 1
ATOM 1420 N N . MET A 1 179 ? -7.593 -2.832 -16.821 1.00 91.94 179 MET A N 1
ATOM 1421 C CA . MET A 1 179 ? -7.981 -3.410 -15.536 1.00 91.94 179 MET A CA 1
ATOM 1422 C C . MET A 1 179 ? -8.853 -2.442 -14.734 1.00 91.94 179 MET A C 1
ATOM 1424 O O . MET A 1 179 ? -9.873 -2.861 -14.191 1.00 91.94 179 MET A O 1
ATOM 1428 N N . ALA A 1 180 ? -8.488 -1.159 -14.686 1.00 90.88 180 ALA A N 1
ATOM 1429 C CA . ALA A 1 180 ? -9.275 -0.134 -14.013 1.00 90.88 180 ALA A CA 1
ATOM 1430 C C . ALA A 1 180 ? -10.681 -0.024 -14.612 1.00 90.88 180 ALA A C 1
ATOM 1432 O O . ALA A 1 180 ? -11.649 -0.041 -13.859 1.00 90.88 180 ALA A O 1
ATOM 1433 N N . GLY A 1 181 ? -10.803 -0.008 -15.943 1.00 90.38 181 GLY A N 1
ATOM 1434 C CA . GLY A 1 181 ? -12.098 0.007 -16.623 1.00 90.38 181 GLY A CA 1
ATOM 1435 C C . GLY A 1 181 ? -12.961 -1.208 -16.275 1.00 90.38 181 GLY A C 1
ATOM 1436 O O . GLY A 1 181 ? -14.123 -1.052 -15.912 1.00 90.38 181 GLY A O 1
ATOM 1437 N N . ILE A 1 182 ? -12.377 -2.412 -16.290 1.00 90.75 182 ILE A N 1
ATOM 1438 C CA . ILE A 1 182 ? -13.085 -3.648 -15.916 1.00 90.75 182 ILE A CA 1
ATOM 1439 C C . ILE A 1 182 ? -13.540 -3.604 -14.451 1.00 90.75 182 ILE A C 1
ATOM 1441 O O . ILE A 1 182 ? -14.652 -4.029 -14.143 1.00 90.75 182 ILE A O 1
ATOM 1445 N N . ILE A 1 183 ? -12.692 -3.118 -13.541 1.00 88.25 183 ILE A N 1
ATOM 1446 C CA . ILE A 1 183 ? -13.028 -2.996 -12.117 1.00 88.25 183 ILE A CA 1
ATOM 1447 C C . ILE A 1 183 ? -14.159 -1.983 -11.923 1.00 88.25 183 ILE A C 1
ATOM 1449 O O . ILE A 1 183 ? -15.121 -2.287 -11.225 1.00 88.25 183 ILE A O 1
ATOM 1453 N N . GLU A 1 184 ? -14.069 -0.809 -12.549 1.00 84.81 184 GLU A N 1
ATOM 1454 C CA . GLU A 1 184 ? -15.095 0.237 -12.467 1.00 84.81 184 GLU A CA 1
ATOM 1455 C C . GLU A 1 184 ? -16.450 -0.226 -13.023 1.00 84.81 184 GLU A C 1
ATOM 1457 O O . GLU A 1 184 ? -17.489 0.155 -12.485 1.00 84.81 184 GLU A O 1
ATOM 1462 N N . GLU A 1 185 ? -16.446 -1.056 -14.069 1.00 86.75 185 GLU A N 1
ATOM 1463 C CA . GLU A 1 185 ? -17.657 -1.614 -14.676 1.00 86.75 185 GLU A CA 1
ATOM 1464 C C . GLU A 1 185 ? -18.264 -2.755 -13.843 1.00 86.75 185 GLU A C 1
ATOM 1466 O O . GLU A 1 185 ? -19.477 -2.800 -13.638 1.00 86.75 185 GLU A O 1
ATOM 1471 N N . LYS A 1 186 ? -17.436 -3.701 -13.377 1.00 85.44 186 LYS A N 1
ATOM 1472 C CA . LYS A 1 186 ? -17.910 -4.975 -12.806 1.00 85.44 186 LYS A CA 1
ATOM 1473 C C . LYS A 1 186 ? -18.019 -4.991 -11.289 1.00 85.44 186 LYS A C 1
ATOM 1475 O O . LYS A 1 186 ? -18.742 -5.829 -10.747 1.00 85.44 186 LYS A O 1
ATOM 1480 N N . VAL A 1 187 ? -17.292 -4.131 -10.581 1.00 79.94 187 VAL A N 1
ATOM 1481 C CA . VAL A 1 187 ? -17.338 -4.098 -9.117 1.00 79.94 187 VAL A CA 1
ATOM 1482 C C . VAL A 1 187 ? -18.451 -3.152 -8.689 1.00 79.94 187 VAL A C 1
ATOM 1484 O O . VAL A 1 187 ? -18.411 -1.957 -8.976 1.00 79.94 187 VAL A O 1
ATOM 1487 N N . MET A 1 188 ? -19.451 -3.682 -7.973 1.00 65.25 188 MET A N 1
ATOM 1488 C CA . MET A 1 188 ? -20.470 -2.840 -7.347 1.00 65.25 188 MET A CA 1
ATOM 1489 C C . MET A 1 188 ? -19.775 -1.788 -6.486 1.00 65.25 188 MET A C 1
ATOM 1491 O O . MET A 1 188 ? -18.977 -2.130 -5.609 1.00 65.25 188 MET A O 1
ATOM 1495 N N . LYS A 1 189 ? -20.076 -0.508 -6.736 1.00 64.56 189 LYS A N 1
ATOM 1496 C CA . LYS A 1 189 ? -19.586 0.586 -5.895 1.00 64.56 189 LYS A CA 1
ATOM 1497 C C . LYS A 1 189 ? -19.900 0.241 -4.442 1.00 64.56 189 LYS A C 1
ATOM 1499 O O . LYS A 1 189 ? -21.012 -0.196 -4.138 1.00 64.56 189 LYS A O 1
ATOM 1504 N N . TYR A 1 190 ? -18.924 0.431 -3.553 1.00 60.81 190 TYR A N 1
ATOM 1505 C CA . TYR A 1 190 ? -19.194 0.394 -2.120 1.00 60.81 190 TYR A CA 1
ATOM 1506 C C . TYR A 1 190 ? -20.418 1.268 -1.851 1.00 60.81 190 TYR A C 1
ATOM 1508 O O . TYR A 1 190 ? -20.492 2.379 -2.378 1.00 60.81 190 TYR A O 1
ATOM 1516 N N . ALA A 1 191 ? -21.376 0.756 -1.074 1.00 59.56 191 ALA A N 1
ATOM 1517 C CA . ALA A 1 191 ? -22.522 1.552 -0.659 1.00 59.56 191 ALA A CA 1
ATOM 1518 C C . ALA A 1 191 ? -22.010 2.891 -0.115 1.00 59.56 191 ALA A C 1
ATOM 1520 O O . ALA A 1 191 ? -21.028 2.901 0.639 1.00 59.56 191 ALA A O 1
ATOM 1521 N N . ASP A 1 192 ? -22.642 3.998 -0.520 1.00 59.62 192 ASP A N 1
ATOM 1522 C CA . ASP A 1 192 ? -22.265 5.325 -0.044 1.00 59.62 192 ASP A CA 1
ATOM 1523 C C . ASP A 1 192 ? -22.077 5.269 1.470 1.00 59.62 192 ASP A C 1
ATOM 1525 O O . ASP A 1 192 ? -22.932 4.744 2.195 1.00 59.62 192 ASP A O 1
ATOM 1529 N N . ARG A 1 193 ? -20.929 5.763 1.954 1.00 59.69 193 ARG A N 1
ATOM 1530 C CA . ARG A 1 193 ? -20.673 5.842 3.393 1.00 59.69 193 ARG A CA 1
ATOM 1531 C C . ARG A 1 193 ? -21.846 6.601 4.003 1.00 59.69 193 ARG A C 1
ATOM 1533 O O . ARG A 1 193 ? -21.973 7.805 3.784 1.00 59.69 193 ARG A O 1
ATOM 1540 N N . LYS A 1 194 ? -22.720 5.901 4.737 1.00 61.53 194 LYS A N 1
ATOM 1541 C CA . LYS A 1 194 ? -23.860 6.527 5.412 1.00 61.53 194 LYS A CA 1
ATOM 1542 C C . LYS A 1 194 ? -23.303 7.642 6.286 1.00 61.53 194 LYS A C 1
ATOM 1544 O O . LYS A 1 194 ? -22.527 7.390 7.205 1.00 61.53 194 LYS A O 1
ATOM 1549 N N . ARG A 1 195 ? -23.654 8.886 5.964 1.00 58.94 195 ARG A N 1
ATOM 1550 C CA . ARG A 1 195 ? -23.209 10.057 6.714 1.00 58.94 195 ARG A CA 1
ATOM 1551 C C . ARG A 1 195 ? -23.814 9.964 8.113 1.00 58.94 195 ARG A C 1
ATOM 1553 O O . ARG A 1 195 ? -25.009 10.186 8.287 1.00 58.94 195 ARG A O 1
ATOM 1560 N N . HIS A 1 196 ? -23.009 9.585 9.100 1.00 69.00 196 HIS A N 1
ATOM 1561 C CA . HIS A 1 196 ? -23.452 9.566 10.488 1.00 69.00 196 HIS A CA 1
ATOM 1562 C C . HIS A 1 196 ? -23.683 11.008 10.947 1.00 69.00 196 HIS A C 1
ATOM 1564 O O . HIS A 1 196 ? -22.802 11.861 10.820 1.00 69.00 196 HIS A O 1
ATOM 1570 N N . LEU A 1 197 ? -24.885 11.297 11.448 1.00 77.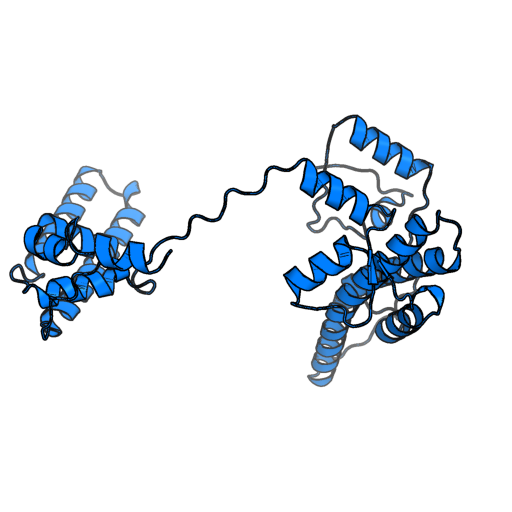62 197 LEU A N 1
ATOM 1571 C CA . LEU A 1 197 ? -25.168 12.580 12.079 1.00 77.62 197 LEU A CA 1
ATOM 1572 C C . LEU A 1 197 ? -24.502 12.595 13.462 1.00 77.62 197 LEU A C 1
ATOM 1574 O O . LEU A 1 197 ? -24.671 11.636 14.217 1.00 77.62 197 LEU A O 1
ATOM 1578 N N . PRO A 1 198 ? -23.748 13.650 13.815 1.00 79.38 198 PRO A N 1
ATOM 1579 C CA . PRO A 1 198 ? -23.098 13.719 15.114 1.00 79.38 198 PRO A CA 1
ATOM 1580 C C . PRO A 1 198 ? -24.150 13.822 16.224 1.00 79.38 198 PRO A C 1
ATOM 1582 O O . PRO A 1 198 ? -25.112 14.581 16.103 1.00 79.38 198 PRO A O 1
ATOM 1585 N N . LEU A 1 199 ? -23.946 13.088 17.323 1.00 81.50 199 LEU A N 1
ATOM 1586 C CA . LEU A 1 199 ? -24.913 12.973 18.424 1.00 81.50 199 LEU A CA 1
ATOM 1587 C C . LEU A 1 199 ? -25.301 14.334 19.028 1.00 81.50 199 LEU A C 1
ATOM 1589 O O . LEU A 1 199 ? -26.453 14.538 19.397 1.00 81.50 199 LEU A O 1
ATOM 1593 N N . ARG A 1 200 ? -24.371 15.298 19.025 1.00 81.69 200 ARG A N 1
ATOM 1594 C CA . ARG A 1 200 ? -24.604 16.687 19.457 1.00 81.69 200 ARG A CA 1
ATOM 1595 C C . ARG A 1 200 ? -25.759 17.391 18.739 1.00 81.69 200 ARG A C 1
ATOM 1597 O O . ARG A 1 200 ? -26.326 18.334 19.276 1.00 81.69 200 ARG A O 1
ATOM 1604 N N . ASN A 1 201 ? -26.115 16.948 17.529 1.00 84.50 201 ASN A N 1
ATOM 1605 C CA . ASN A 1 201 ? -27.253 17.499 16.789 1.00 84.50 201 ASN A CA 1
ATOM 1606 C C . ASN A 1 201 ? -28.595 17.170 17.456 1.00 84.50 201 ASN A C 1
ATOM 1608 O O . ASN A 1 201 ? -29.589 17.829 17.168 1.00 84.50 201 ASN A O 1
ATOM 1612 N N . PHE A 1 202 ? -28.617 16.163 18.329 1.00 87.25 202 PHE A N 1
ATOM 1613 C CA . PHE A 1 202 ? -29.811 15.693 19.019 1.00 87.25 202 PHE A CA 1
ATOM 1614 C C . PHE A 1 202 ? -29.890 16.171 20.471 1.00 87.25 202 PHE A C 1
ATOM 1616 O O . PHE A 1 202 ? -30.809 15.775 21.175 1.00 87.25 202 PHE A O 1
ATOM 1623 N N . TRP A 1 203 ? -28.956 17.004 20.932 1.00 88.31 203 TRP A N 1
ATOM 1624 C CA . TRP A 1 203 ? -28.984 17.577 22.277 1.00 88.31 203 TRP A CA 1
ATOM 1625 C C . TRP A 1 203 ? -30.068 18.645 22.420 1.00 88.31 203 TRP A C 1
ATOM 1627 O O . TRP A 1 203 ? -30.239 19.490 21.538 1.00 88.31 203 TRP A O 1
ATOM 1637 N N . ASN A 1 204 ? -30.763 18.638 23.555 1.00 87.75 204 ASN A N 1
ATOM 1638 C CA . ASN A 1 204 ? -31.696 19.692 23.919 1.00 87.75 204 ASN A CA 1
ATOM 1639 C C . ASN A 1 204 ? -30.921 20.964 24.303 1.00 87.75 204 ASN A C 1
ATOM 1641 O O . ASN A 1 204 ? -30.300 21.037 25.363 1.00 87.75 204 ASN A O 1
ATOM 1645 N N . LYS A 1 205 ? -30.945 21.964 23.417 1.00 82.38 205 LYS A N 1
ATOM 1646 C CA . LYS A 1 205 ? -30.228 23.239 23.592 1.00 82.38 205 LYS A CA 1
ATOM 1647 C C . LYS A 1 205 ? -30.924 24.207 24.553 1.00 82.38 205 LYS A C 1
ATOM 1649 O O . LYS A 1 205 ? -30.330 25.223 24.895 1.00 82.38 205 LYS A O 1
ATOM 1654 N N . GLU A 1 206 ? -32.153 23.910 24.971 1.00 82.50 206 GLU A N 1
ATOM 1655 C CA . GLU A 1 206 ? -32.914 24.739 25.914 1.00 82.50 206 GLU A CA 1
ATOM 1656 C C . GLU A 1 206 ? -32.432 24.561 27.360 1.00 82.50 206 GLU A C 1
ATOM 1658 O O . GLU A 1 206 ? -32.708 25.404 28.210 1.00 82.50 206 GLU A O 1
ATOM 1663 N N . ILE A 1 207 ? -31.664 23.500 27.644 1.00 81.88 207 ILE A N 1
ATOM 1664 C CA . ILE A 1 207 ? -31.021 23.288 28.945 1.00 81.88 207 ILE A CA 1
ATOM 1665 C C . ILE A 1 207 ? -29.838 24.258 29.064 1.00 81.88 207 ILE A C 1
ATOM 1667 O O . ILE A 1 207 ? -28.699 23.941 28.711 1.00 81.88 207 ILE A O 1
ATOM 1671 N N . ILE A 1 208 ? -30.130 25.467 29.539 1.00 67.44 208 ILE A N 1
ATOM 1672 C CA . ILE A 1 208 ? -29.166 26.547 29.742 1.00 67.44 208 ILE A CA 1
ATOM 1673 C C . ILE A 1 208 ? -29.026 26.779 31.244 1.00 67.44 208 ILE A C 1
ATOM 1675 O O . ILE A 1 208 ? -29.925 27.314 31.885 1.00 67.44 208 ILE A O 1
ATOM 1679 N N . GLY A 1 209 ? -27.874 26.425 31.809 1.00 69.75 209 GLY A N 1
ATOM 1680 C CA . GLY A 1 209 ? -27.609 26.686 33.218 1.00 69.75 209 GLY A CA 1
ATOM 1681 C C . GLY A 1 209 ? -26.231 26.227 33.681 1.00 69.75 209 GLY A C 1
ATOM 1682 O O . GLY A 1 209 ? -25.483 25.554 32.965 1.00 69.75 209 GLY A O 1
ATOM 1683 N N . LYS A 1 210 ? -25.866 26.642 34.897 1.00 77.75 210 LYS A N 1
ATOM 1684 C CA . LYS A 1 210 ? -24.574 26.321 35.507 1.00 77.75 210 LYS A CA 1
ATOM 1685 C C . LYS A 1 210 ? -24.694 25.026 36.303 1.00 77.75 210 LYS A C 1
ATOM 1687 O O . LYS A 1 210 ? -25.128 25.038 37.449 1.00 77.75 210 LYS A O 1
ATOM 1692 N N . ALA A 1 211 ? -24.253 23.932 35.695 1.00 80.44 211 ALA A N 1
ATOM 1693 C CA . ALA A 1 211 ? -24.170 22.635 36.353 1.00 80.44 211 ALA A CA 1
ATOM 1694 C C . ALA A 1 211 ? -23.307 22.664 37.623 1.00 80.44 211 ALA A C 1
ATOM 1696 O O . ALA A 1 211 ? -22.316 23.403 37.727 1.00 80.44 211 ALA A O 1
ATOM 1697 N N . ASN A 1 212 ? -23.622 21.771 38.559 1.00 85.00 212 ASN A N 1
ATOM 1698 C CA . ASN A 1 212 ? -22.823 21.571 39.755 1.00 85.00 212 ASN A CA 1
ATOM 1699 C C . ASN A 1 212 ? -21.550 20.774 39.425 1.00 85.00 212 ASN A C 1
ATOM 1701 O O . ASN A 1 212 ? -21.522 19.541 39.433 1.00 85.00 212 ASN A O 1
ATOM 1705 N N . ARG A 1 213 ? -20.462 21.503 39.156 1.00 84.44 213 ARG A N 1
ATOM 1706 C CA . ARG A 1 213 ? -19.159 20.924 38.797 1.00 84.44 213 ARG A CA 1
ATOM 1707 C C . ARG A 1 213 ? -18.623 19.954 39.854 1.00 84.44 213 ARG A C 1
ATOM 1709 O O . ARG A 1 213 ? -18.105 18.907 39.491 1.00 84.44 213 ARG A O 1
ATOM 1716 N N . TYR A 1 214 ? -18.807 20.257 41.140 1.00 86.75 214 TYR A N 1
ATOM 1717 C CA . TYR A 1 214 ? -18.366 19.378 42.226 1.00 86.75 214 TYR A CA 1
ATOM 1718 C C . TYR A 1 214 ? -19.087 18.024 42.191 1.00 86.75 214 TYR A C 1
ATOM 1720 O O . TYR A 1 214 ? -18.442 16.980 42.270 1.00 86.75 214 TYR A O 1
ATOM 1728 N N . LYS A 1 215 ? -20.418 18.026 42.011 1.00 85.75 215 LYS A N 1
ATOM 1729 C CA . LYS A 1 215 ? -21.197 16.785 41.873 1.00 85.75 215 LYS A CA 1
ATOM 1730 C C . LYS A 1 215 ? -20.767 15.988 40.639 1.00 85.75 215 LYS A C 1
ATOM 1732 O O . LYS A 1 215 ? -20.617 14.774 40.746 1.00 85.75 215 LYS A O 1
ATOM 1737 N N . LYS A 1 216 ? -20.525 16.658 39.504 1.00 88.06 216 LYS A N 1
ATOM 1738 C CA . LYS A 1 216 ? -20.029 16.020 38.273 1.00 88.06 216 LYS A CA 1
ATOM 1739 C C . LYS A 1 216 ? -18.679 15.339 38.494 1.00 88.06 216 LYS A C 1
ATOM 1741 O O . LYS A 1 216 ? -18.541 14.156 38.201 1.00 88.06 216 LYS A O 1
ATOM 1746 N N . ASP A 1 217 ? -17.698 16.078 39.005 1.00 89.75 217 ASP A N 1
ATOM 1747 C CA . ASP A 1 217 ? -16.324 15.590 39.128 1.00 89.75 217 ASP A CA 1
ATOM 1748 C C . ASP A 1 217 ? -16.251 14.431 40.137 1.00 89.75 217 ASP A C 1
ATOM 1750 O O . ASP A 1 217 ? -15.687 13.382 39.824 1.00 89.75 217 ASP A O 1
ATOM 1754 N N . LYS A 1 218 ? -16.949 14.552 41.278 1.00 90.06 218 LYS A N 1
ATOM 1755 C CA . LYS A 1 218 ? -17.099 13.459 42.252 1.00 90.06 218 LYS A CA 1
ATOM 1756 C C . LYS A 1 218 ? -17.770 12.227 41.638 1.00 90.06 218 LYS A C 1
ATOM 1758 O O . LYS A 1 218 ? -17.342 11.103 41.881 1.00 90.06 218 LYS A O 1
ATOM 1763 N N . PHE A 1 219 ? -18.819 12.417 40.836 1.00 91.50 219 PHE A N 1
ATOM 1764 C CA . PHE A 1 219 ? -19.505 11.311 40.166 1.00 91.50 219 PHE A CA 1
ATOM 1765 C C . PHE A 1 219 ? -18.576 10.569 39.198 1.00 91.50 219 PHE A C 1
ATOM 1767 O O . PHE A 1 219 ? -18.501 9.342 39.229 1.00 91.50 219 PHE A O 1
ATOM 1774 N N . VAL A 1 220 ? -17.840 11.305 38.362 1.00 91.06 220 VAL A N 1
ATOM 1775 C CA . VAL A 1 220 ? -16.893 10.724 37.399 1.00 91.06 220 VAL A CA 1
ATOM 1776 C C . VAL A 1 220 ? -15.781 9.953 38.113 1.00 91.06 220 VAL A C 1
ATOM 1778 O O . VAL A 1 220 ? -15.420 8.861 37.673 1.00 91.06 220 VAL A O 1
ATOM 1781 N N . GLU A 1 221 ? -15.262 10.475 39.225 1.00 92.56 221 GLU A N 1
ATOM 1782 C CA . GLU A 1 221 ? -14.257 9.788 40.039 1.00 92.56 221 GLU A CA 1
ATOM 1783 C C . GLU A 1 221 ? -14.779 8.454 40.597 1.00 92.56 221 GLU A C 1
ATOM 1785 O O . GLU A 1 221 ? -14.124 7.417 40.452 1.00 92.56 221 GLU A O 1
ATOM 1790 N N . GLU A 1 222 ? -15.994 8.437 41.148 1.00 92.31 222 GLU A N 1
ATOM 1791 C CA . GLU A 1 222 ? -16.613 7.204 41.646 1.00 92.31 222 GLU A CA 1
ATOM 1792 C C . GLU A 1 222 ? -16.892 6.193 40.523 1.00 92.31 222 GLU A C 1
ATOM 1794 O O . GLU A 1 222 ? -16.682 4.993 40.711 1.00 92.31 222 GLU A O 1
ATOM 1799 N N . VAL A 1 223 ? -17.279 6.651 39.325 1.00 92.12 223 VAL A N 1
ATOM 1800 C CA . VAL A 1 223 ? -17.426 5.774 38.149 1.00 92.12 223 VAL A CA 1
ATOM 1801 C C . VAL A 1 223 ? -16.087 5.150 37.749 1.00 92.12 223 VAL A C 1
ATOM 1803 O O . VAL A 1 223 ? -16.034 3.957 37.437 1.00 92.12 223 VAL A O 1
ATOM 1806 N N . ARG A 1 224 ? -14.990 5.918 37.778 1.00 93.50 224 ARG A N 1
ATOM 1807 C CA . ARG A 1 224 ? -13.647 5.390 37.487 1.00 93.50 224 ARG A CA 1
ATOM 1808 C C . ARG A 1 224 ? -13.238 4.326 38.500 1.00 93.50 224 ARG A C 1
ATOM 1810 O O . ARG A 1 224 ? -12.745 3.270 38.099 1.00 93.50 224 ARG A O 1
ATOM 1817 N N . ASN A 1 225 ? -13.489 4.564 39.787 1.00 92.50 225 ASN A N 1
ATOM 1818 C CA . ASN A 1 225 ? -13.214 3.594 40.848 1.00 92.50 225 ASN A CA 1
ATOM 1819 C C . ASN A 1 225 ? -14.037 2.311 40.666 1.00 92.50 225 ASN A C 1
ATOM 1821 O O . ASN A 1 225 ? -13.478 1.212 40.693 1.00 92.50 225 ASN A O 1
ATOM 1825 N N . TYR A 1 226 ? -15.335 2.451 40.384 1.00 93.06 226 TYR A N 1
ATOM 1826 C CA . TYR A 1 226 ? -16.227 1.329 40.102 1.00 93.06 226 TYR A CA 1
ATOM 1827 C C . TYR A 1 226 ? -15.744 0.500 38.898 1.00 93.06 226 TYR A C 1
ATOM 1829 O O . TYR A 1 226 ? -15.616 -0.722 39.007 1.00 93.06 226 TYR A O 1
ATOM 1837 N N . ASN A 1 227 ? -15.402 1.147 37.777 1.00 92.81 227 ASN A N 1
ATOM 1838 C CA . ASN A 1 227 ? -14.924 0.466 36.568 1.00 92.81 227 ASN A CA 1
ATOM 1839 C C . ASN A 1 227 ? -13.550 -0.190 36.773 1.00 92.81 227 ASN A C 1
ATOM 1841 O O . ASN A 1 227 ? -13.294 -1.261 36.219 1.00 92.81 227 ASN A O 1
ATOM 1845 N N . LYS A 1 228 ? -12.662 0.419 37.570 1.00 92.88 228 LYS A N 1
ATOM 1846 C CA . LYS A 1 228 ? -11.365 -0.171 37.932 1.00 92.88 228 LYS A CA 1
ATOM 1847 C C . LYS A 1 228 ? -11.551 -1.466 38.723 1.00 92.88 228 LYS A C 1
ATOM 1849 O O . LYS A 1 228 ? -10.879 -2.452 38.425 1.00 92.88 228 LYS A O 1
ATOM 1854 N N . PHE A 1 229 ? -12.484 -1.483 39.675 1.00 91.50 229 PHE A N 1
ATOM 1855 C CA . PHE A 1 229 ? -12.804 -2.687 40.440 1.00 91.50 229 PHE A CA 1
ATOM 1856 C C . PHE A 1 229 ? -13.508 -3.753 39.587 1.00 91.50 229 PHE A C 1
ATOM 1858 O O . PHE A 1 229 ? -13.148 -4.920 39.676 1.00 91.50 229 PHE A O 1
ATOM 1865 N N . ASP A 1 230 ? -14.438 -3.378 38.698 1.00 89.50 230 ASP A N 1
ATOM 1866 C CA . ASP A 1 230 ? -15.091 -4.330 37.776 1.00 89.50 230 ASP A CA 1
ATOM 1867 C C . ASP A 1 230 ? -14.081 -4.975 36.808 1.00 89.50 230 ASP A C 1
ATOM 1869 O O . ASP A 1 230 ? -14.126 -6.183 36.572 1.00 89.50 230 ASP A O 1
ATOM 1873 N N . LYS A 1 231 ? -13.113 -4.198 36.300 1.00 91.50 231 LYS A N 1
ATOM 1874 C CA . LYS A 1 231 ? -11.991 -4.727 35.503 1.00 91.50 231 LYS A CA 1
ATOM 1875 C C . LYS A 1 231 ? -11.125 -5.693 36.309 1.00 91.50 231 LYS A C 1
ATOM 1877 O O . LYS A 1 231 ? -10.740 -6.734 35.784 1.00 91.50 231 LYS A O 1
ATOM 1882 N N . TRP A 1 232 ? -10.822 -5.355 37.563 1.00 92.12 232 TRP A N 1
ATOM 1883 C CA . TRP A 1 232 ? -10.081 -6.241 38.458 1.00 92.12 232 TRP A CA 1
ATOM 1884 C C . TRP A 1 232 ? -10.852 -7.547 38.689 1.00 92.12 232 TRP A C 1
ATOM 1886 O O . TRP A 1 232 ? -10.303 -8.609 38.429 1.00 92.12 232 TRP A O 1
ATOM 1896 N N . LEU A 1 233 ? -12.142 -7.488 39.036 1.00 90.38 233 LEU A N 1
ATOM 1897 C CA . LEU A 1 233 ? -12.982 -8.676 39.232 1.00 90.38 233 LEU A CA 1
ATOM 1898 C C . LEU A 1 233 ? -13.013 -9.592 38.006 1.00 90.38 233 LEU A C 1
ATOM 1900 O O . LEU A 1 233 ? -12.842 -10.798 38.143 1.00 90.38 233 LEU A O 1
ATOM 1904 N N . LYS A 1 234 ? -13.198 -9.032 36.805 1.00 89.81 234 LYS A N 1
ATOM 1905 C CA . LYS A 1 234 ? -13.203 -9.808 35.553 1.00 89.81 234 LYS A CA 1
ATOM 1906 C C . LYS A 1 234 ? -11.882 -10.528 35.296 1.00 89.81 234 LYS A C 1
ATOM 1908 O O . LYS A 1 234 ? -11.885 -11.625 34.754 1.00 89.81 234 LYS A O 1
ATOM 1913 N N . LYS A 1 235 ? -10.751 -9.930 35.685 1.00 92.19 235 LYS A N 1
ATOM 1914 C CA . LYS A 1 235 ? -9.431 -10.555 35.529 1.00 92.19 235 LYS A CA 1
ATOM 1915 C C . LYS A 1 235 ? -9.296 -11.827 36.372 1.00 92.19 235 LYS A C 1
ATOM 1917 O O . LYS A 1 235 ? -8.662 -12.771 35.920 1.00 92.19 235 LYS A O 1
ATOM 1922 N N . TYR A 1 236 ? -9.898 -11.844 37.559 1.00 89.94 236 TYR A N 1
ATOM 1923 C CA . TYR A 1 236 ? -9.820 -12.957 38.510 1.00 89.94 236 TYR A CA 1
ATOM 1924 C C . TYR A 1 236 ? -11.067 -13.855 38.488 1.00 89.94 236 TYR A C 1
ATOM 1926 O O . TYR A 1 236 ? -11.219 -14.711 39.349 1.00 89.94 236 TYR A O 1
ATOM 1934 N N . GLU A 1 237 ? -11.958 -13.707 37.501 1.00 87.81 237 GLU A N 1
ATOM 1935 C CA . GLU A 1 237 ? -13.231 -14.443 37.437 1.00 87.81 237 GLU A CA 1
ATOM 1936 C C . GLU A 1 237 ? -13.040 -15.971 37.470 1.00 87.81 237 GLU A C 1
ATOM 1938 O O . GLU A 1 237 ? -13.793 -16.667 38.146 1.00 87.81 237 GLU A O 1
ATOM 1943 N N . ALA A 1 238 ? -12.005 -16.491 36.800 1.00 88.06 238 ALA A N 1
ATOM 1944 C CA . ALA A 1 238 ? -11.701 -17.924 36.756 1.00 88.06 238 ALA A CA 1
ATOM 1945 C C . ALA A 1 238 ? -11.129 -18.487 38.074 1.00 88.06 238 ALA A C 1
ATOM 1947 O O . ALA A 1 238 ? -11.143 -19.699 38.278 1.00 88.06 238 ALA A O 1
ATOM 1948 N N . GLU A 1 239 ? -10.630 -17.623 38.960 1.00 89.12 239 GLU A N 1
ATOM 1949 C CA . GLU A 1 239 ? -10.012 -17.994 40.241 1.00 89.12 239 GLU A CA 1
ATOM 1950 C C . GLU A 1 239 ? -11.017 -17.950 41.407 1.00 89.12 239 GLU A C 1
ATOM 1952 O O . GLU A 1 239 ? -10.677 -18.264 42.547 1.00 89.12 239 GLU A O 1
ATOM 1957 N N . MET A 1 240 ? -12.267 -17.556 41.139 1.00 87.00 240 MET A N 1
ATOM 1958 C CA . MET A 1 240 ? -13.297 -17.329 42.150 1.00 87.00 240 MET A CA 1
ATOM 1959 C C . MET A 1 240 ? -14.534 -18.189 41.892 1.00 87.00 240 MET A C 1
ATOM 1961 O O . MET A 1 240 ? -14.872 -18.523 40.757 1.00 87.00 240 MET A O 1
ATOM 1965 N N . SER A 1 241 ? -15.270 -18.519 42.957 1.00 90.19 241 SER A N 1
ATOM 1966 C CA . SER A 1 241 ? -16.591 -19.126 42.790 1.00 90.19 241 SER A CA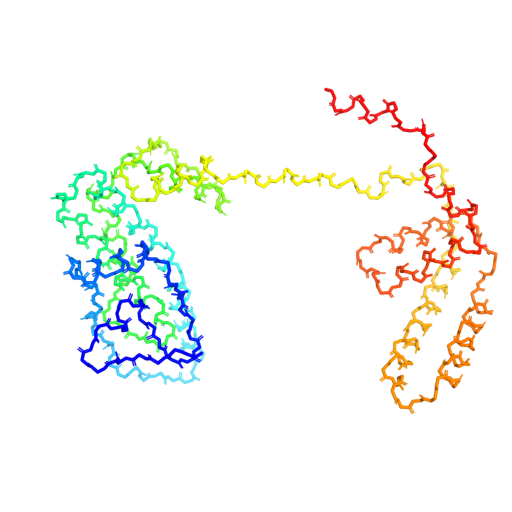 1
ATOM 1967 C C . SER A 1 241 ? -17.565 -18.115 42.169 1.00 90.19 241 SER A C 1
ATOM 1969 O O . SER A 1 241 ? -17.477 -16.908 42.422 1.00 90.19 241 SER A O 1
ATOM 1971 N N . LYS A 1 242 ? -18.548 -18.606 41.402 1.00 87.75 242 LYS A N 1
ATOM 1972 C CA . LYS A 1 242 ? -19.597 -17.754 40.814 1.00 87.75 242 LYS A CA 1
ATOM 1973 C C . LYS A 1 242 ? -20.343 -16.947 41.881 1.00 87.75 242 LYS A C 1
ATOM 1975 O O . LYS A 1 242 ? -20.624 -15.773 41.667 1.00 87.75 242 LYS A O 1
ATOM 1980 N N . GLU A 1 243 ? -20.631 -17.547 43.034 1.00 90.25 243 GLU A N 1
ATOM 1981 C CA . GLU A 1 243 ? -21.326 -16.882 44.144 1.00 90.25 243 GLU A CA 1
ATOM 1982 C C . GLU A 1 243 ? -20.504 -15.726 44.722 1.00 90.25 243 GLU A C 1
ATOM 1984 O O . GLU A 1 243 ? -21.027 -14.625 44.905 1.00 90.25 243 GLU A O 1
ATOM 1989 N N . THR A 1 244 ? -19.202 -15.939 44.940 1.00 88.00 244 THR A N 1
ATOM 1990 C CA . THR A 1 244 ? -18.280 -14.895 45.415 1.00 88.00 244 THR A CA 1
ATOM 1991 C C . THR A 1 244 ? -18.132 -13.770 44.391 1.00 88.00 244 THR A C 1
ATOM 1993 O O . THR A 1 244 ? -18.109 -12.594 44.749 1.00 88.00 244 THR A O 1
ATOM 1996 N N . PHE A 1 245 ? -18.071 -14.110 43.103 1.00 89.75 245 PHE A N 1
ATOM 1997 C CA . PHE A 1 245 ? -18.011 -13.122 42.031 1.00 89.75 245 PHE A CA 1
ATOM 1998 C C . PHE A 1 245 ? -19.266 -12.233 42.008 1.00 89.75 245 PHE A C 1
ATOM 2000 O O . PHE A 1 245 ? -19.162 -11.004 41.986 1.00 89.75 245 PHE A O 1
ATOM 2007 N N . PHE A 1 246 ? -20.461 -12.835 42.068 1.00 87.50 246 PHE A N 1
ATOM 2008 C CA . PHE A 1 246 ? -21.719 -12.085 42.103 1.00 87.50 246 PHE A CA 1
ATOM 2009 C C . PHE A 1 246 ? -21.862 -11.233 43.367 1.00 87.50 246 PHE A C 1
ATOM 2011 O O . PHE A 1 246 ? -22.314 -10.089 43.269 1.00 87.50 246 PHE A O 1
ATOM 2018 N N . SER A 1 247 ? -21.459 -11.743 44.535 1.00 89.81 247 SER A N 1
ATOM 2019 C CA . SER A 1 247 ? -21.540 -10.982 45.785 1.00 89.81 247 SER A CA 1
ATOM 2020 C C . SER A 1 247 ? -20.638 -9.747 45.750 1.00 89.81 247 SER A C 1
ATOM 2022 O O . SER A 1 247 ? -21.120 -8.645 46.003 1.00 89.81 247 SER A O 1
ATOM 2024 N N . LEU A 1 248 ? -19.380 -9.884 45.316 1.00 89.81 248 LEU A N 1
ATOM 2025 C CA . LEU A 1 248 ? -18.446 -8.760 45.185 1.00 89.81 248 LEU A CA 1
ATOM 2026 C C . LEU A 1 248 ? -18.909 -7.733 44.152 1.00 89.81 248 LEU A C 1
ATOM 2028 O O . LEU A 1 248 ? -18.799 -6.527 44.383 1.00 89.81 248 LEU A O 1
ATOM 2032 N N . LYS A 1 249 ? -19.469 -8.194 43.031 1.00 88.69 249 LYS A N 1
ATOM 2033 C CA . LYS A 1 249 ? -20.029 -7.309 42.007 1.00 88.69 249 LYS A CA 1
ATOM 2034 C C . LYS A 1 249 ? -21.212 -6.498 42.544 1.00 88.69 249 LYS A C 1
ATOM 2036 O O . LYS A 1 249 ? -21.270 -5.285 42.336 1.00 88.69 249 LYS A O 1
ATOM 2041 N N . ASN A 1 250 ? -22.117 -7.139 43.284 1.00 88.00 250 ASN A N 1
ATOM 2042 C CA . ASN A 1 250 ? -23.249 -6.471 43.931 1.00 88.00 250 ASN A CA 1
ATOM 2043 C C . ASN A 1 250 ? -22.802 -5.512 45.042 1.00 88.00 250 ASN A C 1
ATOM 2045 O O . ASN A 1 250 ? -23.354 -4.415 45.161 1.00 88.00 250 ASN A O 1
ATOM 2049 N N . SER A 1 251 ? -21.786 -5.877 45.827 1.00 89.88 251 SER A N 1
ATOM 2050 C CA . SER A 1 251 ? -21.202 -4.997 46.842 1.00 89.88 251 SER A CA 1
ATOM 2051 C C . SER A 1 251 ? -20.569 -3.757 46.214 1.00 89.88 251 SER A C 1
ATOM 2053 O O . SER A 1 251 ? -20.840 -2.650 46.674 1.00 89.88 251 SER A O 1
ATOM 2055 N N . ASN A 1 252 ? -19.799 -3.912 45.131 1.00 90.56 252 ASN A N 1
ATOM 2056 C CA . ASN A 1 252 ? -19.200 -2.790 44.405 1.00 90.56 252 ASN A CA 1
ATOM 2057 C C . ASN A 1 252 ? -20.272 -1.844 43.837 1.00 90.56 252 ASN A C 1
ATOM 2059 O O . ASN A 1 252 ? -20.177 -0.630 43.997 1.00 90.56 252 ASN A O 1
ATOM 2063 N N . MET A 1 253 ? -21.337 -2.395 43.243 1.00 86.56 253 MET A N 1
ATOM 2064 C CA . MET A 1 253 ? -22.476 -1.599 42.771 1.00 86.56 253 MET A CA 1
ATOM 2065 C C . MET A 1 253 ? -23.160 -0.851 43.922 1.00 86.56 253 MET A C 1
ATOM 2067 O O . MET A 1 253 ? -23.414 0.344 43.815 1.00 86.56 253 MET A O 1
ATOM 2071 N N . THR A 1 254 ? -23.430 -1.527 45.040 1.00 87.62 254 THR A N 1
ATOM 2072 C CA . THR A 1 254 ? -24.062 -0.909 46.217 1.00 87.62 254 THR A CA 1
ATOM 2073 C C . THR A 1 254 ? -23.210 0.231 46.778 1.00 87.62 254 THR A C 1
ATOM 2075 O O . THR A 1 254 ? -23.739 1.297 47.084 1.00 87.62 254 THR A O 1
ATOM 2078 N N . GLN A 1 255 ? -21.888 0.046 46.867 1.00 88.88 255 GLN A N 1
ATOM 2079 C CA . GLN A 1 255 ? -20.963 1.091 47.316 1.00 88.88 255 GLN A CA 1
ATOM 2080 C C . GLN A 1 255 ? -20.927 2.277 46.353 1.00 88.88 255 GLN A C 1
ATOM 2082 O O . GLN A 1 255 ? -20.986 3.422 46.799 1.00 88.88 255 GLN A O 1
ATOM 2087 N N . PHE A 1 256 ? -20.873 2.014 45.047 1.00 89.25 256 PHE A N 1
ATOM 2088 C CA . PHE A 1 256 ? -20.952 3.052 44.024 1.00 89.25 256 PHE A CA 1
ATOM 2089 C C . PHE A 1 256 ? -22.240 3.874 44.176 1.00 89.25 256 PHE A C 1
ATOM 2091 O O . PHE A 1 256 ? -22.173 5.093 44.330 1.00 89.25 256 PHE A O 1
ATOM 2098 N N . LEU A 1 257 ? -23.400 3.211 44.252 1.00 85.56 257 LEU A N 1
ATOM 2099 C CA . LEU A 1 257 ? -24.704 3.862 44.425 1.00 85.56 257 LEU A CA 1
ATOM 2100 C C . LEU A 1 257 ? -24.843 4.635 45.747 1.00 85.56 257 LEU A C 1
ATOM 2102 O O . LEU A 1 257 ? -25.610 5.593 45.810 1.00 85.56 257 LEU A O 1
ATOM 2106 N N . ALA A 1 258 ? -24.127 4.232 46.800 1.00 85.56 258 ALA A N 1
ATOM 2107 C CA . ALA A 1 258 ? -24.119 4.936 48.081 1.00 85.56 258 ALA A CA 1
ATOM 2108 C C . ALA A 1 258 ? -23.270 6.220 48.055 1.00 85.56 258 ALA A C 1
ATOM 2110 O O . ALA A 1 258 ? -23.556 7.159 48.797 1.00 85.56 258 ALA A O 1
ATOM 2111 N N . LYS A 1 259 ? -22.220 6.264 47.226 1.00 85.12 259 LYS A N 1
ATOM 2112 C CA . LYS A 1 259 ? -21.276 7.392 47.158 1.00 85.12 259 LYS A CA 1
ATOM 2113 C C . LYS A 1 259 ? -21.669 8.461 46.145 1.00 85.12 259 LYS A C 1
ATOM 2115 O O . LYS A 1 259 ? -21.325 9.635 46.326 1.00 85.12 259 LYS A O 1
ATOM 2120 N N . VAL A 1 260 ? -22.369 8.067 45.085 1.00 83.19 260 VAL A N 1
ATOM 2121 C CA . VAL A 1 260 ? -22.899 9.002 44.091 1.00 83.19 260 VAL A CA 1
ATOM 2122 C C . VAL A 1 260 ? -24.117 9.744 44.631 1.00 83.19 260 VAL A C 1
ATOM 2124 O O . VAL A 1 260 ? -24.929 9.205 45.380 1.00 83.19 260 VAL A O 1
ATOM 2127 N N . SER A 1 261 ? -24.241 11.019 44.260 1.00 74.06 261 SER A N 1
ATOM 2128 C CA . SER A 1 261 ? -25.407 11.814 44.638 1.00 74.06 261 SER A CA 1
ATOM 2129 C C . SER A 1 261 ? -26.640 11.298 43.900 1.00 74.06 261 SER A C 1
ATOM 2131 O O . SER A 1 261 ? -26.615 11.178 42.679 1.00 74.06 261 SER A O 1
ATOM 2133 N N . LYS A 1 262 ? -27.713 11.013 44.646 1.00 72.12 262 LYS A N 1
ATOM 2134 C CA . LYS A 1 262 ? -29.022 10.637 44.089 1.00 72.12 262 LYS A CA 1
ATOM 2135 C C . LYS A 1 262 ? -29.828 11.832 43.583 1.00 72.12 262 LYS A C 1
ATOM 2137 O O . LYS A 1 262 ? -30.828 11.640 42.913 1.00 72.12 262 LYS A O 1
ATOM 2142 N N . GLU A 1 263 ? -29.411 13.049 43.918 1.00 80.94 263 GLU A N 1
ATOM 2143 C CA . GLU A 1 263 ? -30.076 14.286 43.514 1.00 80.94 263 GLU A CA 1
ATOM 2144 C C . GLU A 1 263 ? -29.150 15.056 42.573 1.00 80.94 263 GLU A C 1
ATOM 2146 O O . GLU A 1 263 ? -28.250 15.793 43.002 1.00 80.94 263 GLU A O 1
ATOM 2151 N N . LEU A 1 264 ? -29.355 14.850 41.276 1.00 86.50 264 LEU A N 1
ATOM 2152 C CA . LEU A 1 264 ? -28.666 15.559 40.205 1.00 86.50 264 LEU A CA 1
ATOM 2153 C C . LEU A 1 264 ? -29.669 16.487 39.522 1.00 86.50 264 LEU A C 1
ATOM 2155 O O . LEU A 1 264 ? -30.757 16.053 39.158 1.00 86.50 264 LEU A O 1
ATOM 2159 N N . ASP A 1 265 ? -29.302 17.758 39.368 1.00 89.00 265 ASP A N 1
ATOM 2160 C CA . ASP A 1 265 ? -30.087 18.708 38.578 1.00 89.00 265 ASP A CA 1
ATOM 2161 C C . ASP A 1 265 ? -29.944 18.430 37.067 1.00 89.00 265 ASP A C 1
ATOM 2163 O O . ASP A 1 265 ? -29.024 17.733 36.616 1.00 89.00 265 ASP A O 1
ATOM 2167 N N . GLN A 1 266 ? -30.876 18.972 36.280 1.00 91.69 266 GLN A N 1
ATOM 2168 C CA . GLN A 1 266 ? -30.965 18.754 34.834 1.00 91.69 266 GLN A CA 1
ATOM 2169 C C . GLN A 1 266 ? -29.683 19.183 34.099 1.00 91.69 266 GLN A C 1
ATOM 2171 O O . GLN A 1 266 ? -29.241 18.511 33.161 1.00 91.69 266 GLN A O 1
ATOM 2176 N N . GLU A 1 267 ? -29.065 20.281 34.531 1.00 90.62 267 GLU A N 1
ATOM 2177 C CA . GLU A 1 267 ? -27.830 20.833 33.979 1.00 90.62 267 GLU A CA 1
ATOM 2178 C C . GLU A 1 267 ? -26.633 19.909 34.233 1.00 90.62 267 GLU A C 1
ATOM 2180 O O . GLU A 1 267 ? -25.805 19.688 33.344 1.00 90.62 267 GLU A O 1
ATOM 2185 N N . THR A 1 268 ? -26.536 19.340 35.436 1.00 90.25 268 THR A N 1
ATOM 2186 C CA . THR A 1 268 ? -25.484 18.388 35.813 1.00 90.25 268 THR A CA 1
ATOM 2187 C C . THR A 1 268 ? -25.624 17.090 35.031 1.00 90.25 268 THR A C 1
ATOM 2189 O O . THR A 1 268 ? -24.621 16.558 34.553 1.00 90.25 268 THR A O 1
ATOM 2192 N N . ILE A 1 269 ? -26.853 16.614 34.826 1.00 91.12 269 ILE A N 1
ATOM 2193 C CA . ILE A 1 269 ? -27.131 15.436 33.995 1.00 91.12 269 ILE A CA 1
ATOM 2194 C C . ILE A 1 269 ? -26.715 15.693 32.544 1.00 91.12 269 ILE A C 1
ATOM 2196 O O . ILE A 1 269 ? -26.000 14.876 31.964 1.00 91.12 269 ILE A O 1
ATOM 2200 N N . MET A 1 270 ? -27.050 16.858 31.983 1.00 91.75 270 MET A N 1
ATOM 2201 C CA . MET A 1 270 ? -26.627 17.241 30.633 1.00 91.75 270 MET A CA 1
ATOM 2202 C C . MET A 1 270 ? -25.099 17.277 30.492 1.00 91.75 270 MET A C 1
ATOM 2204 O O . MET A 1 270 ? -24.542 16.750 29.530 1.00 91.75 270 MET A O 1
ATOM 2208 N N . GLN A 1 271 ? -24.392 17.832 31.477 1.00 90.69 271 GLN A N 1
ATOM 2209 C CA . GLN A 1 271 ? -22.927 17.834 31.488 1.00 90.69 271 GLN A CA 1
ATOM 2210 C C . GLN A 1 271 ? -22.324 16.427 31.573 1.00 90.69 271 GLN A C 1
ATOM 2212 O O . GLN A 1 271 ? -21.286 16.178 30.960 1.00 90.69 271 GLN A O 1
ATOM 2217 N N . LEU A 1 272 ? -22.955 15.504 32.303 1.00 92.19 272 LEU A N 1
ATOM 2218 C CA . LEU A 1 272 ? -22.538 14.101 32.346 1.00 92.19 272 LEU A CA 1
ATOM 2219 C C . LEU A 1 272 ? -22.778 13.391 31.008 1.00 92.19 272 LEU A C 1
ATOM 2221 O O . LEU A 1 272 ? -21.930 12.601 30.597 1.00 92.19 272 LEU A O 1
ATOM 2225 N N . VAL A 1 273 ? -23.877 13.696 30.306 1.00 91.81 273 VAL A N 1
ATOM 2226 C CA . VAL A 1 273 ? -24.134 13.191 28.947 1.00 91.81 273 VAL A CA 1
ATOM 2227 C C . VAL A 1 273 ? -23.059 13.684 27.986 1.00 91.81 273 VAL A C 1
ATOM 2229 O O . VAL A 1 273 ? -22.418 12.858 27.343 1.00 91.81 273 VAL A O 1
ATOM 2232 N N . ILE A 1 274 ? -22.805 14.998 27.945 1.00 90.12 274 ILE A N 1
ATOM 2233 C CA . ILE A 1 274 ? -21.762 15.598 27.097 1.00 90.12 274 ILE A CA 1
ATOM 2234 C C . ILE A 1 274 ? -20.415 14.926 27.376 1.00 90.12 274 ILE A C 1
ATOM 2236 O O . ILE A 1 274 ? -19.785 14.420 26.450 1.00 90.12 274 ILE A O 1
ATOM 2240 N N . TYR A 1 275 ? -20.032 14.836 28.653 1.00 91.12 275 TYR A N 1
ATOM 2241 C CA . TYR A 1 275 ? -18.785 14.211 29.088 1.00 91.12 275 TYR A CA 1
ATOM 2242 C C . TYR A 1 275 ? -18.677 12.741 28.657 1.00 91.12 275 TYR A C 1
ATOM 2244 O O . TYR A 1 275 ? -17.664 12.334 28.107 1.00 91.12 275 TYR A O 1
ATOM 2252 N N . ALA A 1 276 ? -19.721 11.933 28.857 1.00 91.31 276 ALA A N 1
ATOM 2253 C CA . ALA A 1 276 ? -19.711 10.519 28.475 1.00 91.31 276 ALA A CA 1
ATOM 2254 C C . ALA A 1 276 ? -19.634 10.309 26.952 1.00 91.31 276 ALA A C 1
ATOM 2256 O O . ALA A 1 276 ? -19.104 9.297 26.488 1.00 91.31 276 ALA A O 1
ATOM 2257 N N . THR A 1 277 ? -20.197 11.236 26.176 1.00 88.00 277 THR A N 1
ATOM 2258 C CA . THR A 1 277 ? -20.240 11.161 24.708 1.00 88.00 277 THR A CA 1
ATOM 2259 C C . THR A 1 277 ? -19.011 11.740 24.015 1.00 88.00 277 THR A C 1
ATOM 2261 O O . THR A 1 277 ? -18.912 11.608 22.798 1.00 88.00 277 THR A O 1
ATOM 2264 N N . ASP A 1 278 ? -18.084 12.332 24.769 1.00 87.44 278 ASP A N 1
ATOM 2265 C CA . ASP A 1 278 ? -16.764 12.709 24.272 1.00 87.44 278 ASP A CA 1
ATOM 2266 C C . ASP A 1 278 ? -15.932 11.452 23.947 1.00 87.44 278 ASP A C 1
ATOM 2268 O O . ASP A 1 278 ? -16.079 10.395 24.583 1.00 87.44 278 ASP A O 1
ATOM 2272 N N . ASP A 1 279 ? -15.082 11.541 22.928 1.00 81.31 279 ASP A N 1
ATOM 2273 C CA . ASP A 1 279 ? -14.240 10.435 22.468 1.00 81.31 279 ASP A CA 1
ATOM 2274 C C . ASP A 1 279 ? -13.145 10.095 23.490 1.00 81.31 279 ASP A C 1
ATOM 2276 O O . ASP A 1 279 ? -12.808 8.919 23.663 1.00 81.31 279 ASP A O 1
ATOM 2280 N N . ASP A 1 280 ? -12.711 11.081 24.279 1.00 87.44 280 ASP A N 1
ATOM 2281 C CA . ASP A 1 280 ? -11.664 10.931 25.296 1.00 87.44 280 ASP A CA 1
ATOM 2282 C C . ASP A 1 280 ? -12.120 10.168 26.558 1.00 87.44 280 ASP A C 1
ATOM 2284 O O . ASP A 1 280 ? -11.318 9.887 27.454 1.00 87.44 280 ASP A O 1
ATOM 2288 N N . HIS A 1 281 ? -13.412 9.838 26.681 1.00 87.56 281 HIS A N 1
ATOM 2289 C CA . HIS A 1 281 ? -14.023 9.311 27.917 1.00 87.56 281 HIS A CA 1
ATOM 2290 C C . HIS A 1 281 ? -14.771 7.984 27.714 1.00 87.56 281 HIS A C 1
ATOM 2292 O O . HIS A 1 281 ? -15.717 7.636 28.433 1.00 87.56 281 HIS A O 1
ATOM 2298 N N . SER A 1 282 ? -14.336 7.206 26.720 1.00 86.44 282 SER A N 1
ATOM 2299 C CA . SER A 1 282 ? -14.907 5.892 26.390 1.00 86.44 282 SER A CA 1
ATOM 2300 C C . SER A 1 282 ? -14.851 4.877 27.544 1.00 86.44 282 SER A C 1
ATOM 2302 O O . SER A 1 282 ? -15.711 3.997 27.630 1.00 86.44 282 SER A O 1
ATOM 2304 N N . ASP A 1 283 ? -13.897 5.019 28.467 1.00 85.50 283 ASP A N 1
ATOM 2305 C CA . ASP A 1 283 ? -13.683 4.137 29.617 1.00 85.50 283 ASP A CA 1
ATOM 2306 C C . ASP A 1 283 ? -14.774 4.242 30.694 1.00 85.50 283 ASP A C 1
ATOM 2308 O O . ASP A 1 283 ? -14.997 3.277 31.429 1.00 85.50 283 ASP A O 1
ATOM 2312 N N . VAL A 1 284 ? -15.469 5.380 30.776 1.00 91.44 284 VAL A N 1
ATOM 2313 C CA . VAL A 1 284 ? -16.558 5.640 31.736 1.00 91.44 284 VAL A CA 1
ATOM 2314 C C . VAL A 1 284 ? -17.937 5.764 31.080 1.00 91.44 284 VAL A C 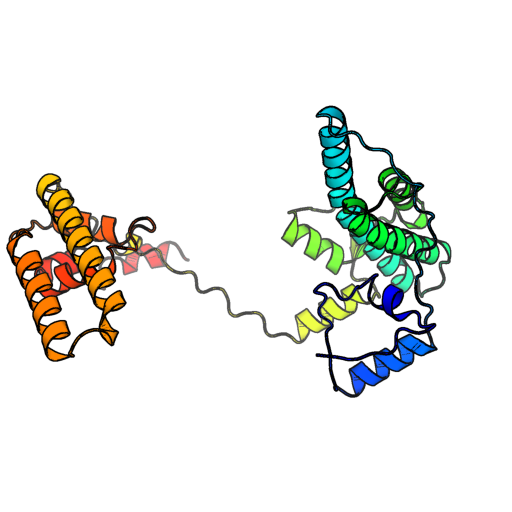1
ATOM 2316 O O . VAL A 1 284 ? -18.953 5.599 31.760 1.00 91.44 284 VAL A O 1
ATOM 2319 N N . ARG A 1 285 ? -17.987 5.982 29.759 1.00 92.75 285 ARG A N 1
ATOM 2320 C CA . ARG A 1 285 ? -19.197 6.233 28.953 1.00 92.75 285 ARG A CA 1
ATOM 2321 C C . ARG A 1 285 ? -20.380 5.329 29.294 1.00 92.75 285 ARG A C 1
ATOM 2323 O O . ARG A 1 285 ? -21.454 5.813 29.645 1.00 92.75 285 ARG A O 1
ATOM 2330 N N . ALA A 1 286 ? -20.194 4.015 29.184 1.00 91.44 286 ALA A N 1
ATOM 2331 C CA . ALA A 1 286 ? -21.285 3.058 29.357 1.00 91.44 286 ALA A CA 1
ATOM 2332 C C . ALA A 1 286 ? -21.864 3.090 30.779 1.00 91.44 286 ALA A C 1
ATOM 2334 O O . ALA A 1 286 ? -23.073 2.961 30.957 1.00 91.44 286 ALA A O 1
ATOM 2335 N N . THR A 1 287 ? -21.019 3.280 31.793 1.00 92.12 287 THR A N 1
ATOM 2336 C CA . THR A 1 287 ? -21.446 3.312 33.195 1.00 92.12 287 THR A CA 1
ATOM 2337 C C . THR A 1 287 ? -22.248 4.576 33.493 1.00 92.12 287 THR A C 1
ATOM 2339 O O . THR A 1 287 ? -23.325 4.476 34.078 1.00 92.12 287 THR A O 1
ATOM 2342 N N . ILE A 1 288 ? -21.779 5.740 33.020 1.00 92.88 288 ILE A N 1
ATOM 2343 C CA . ILE A 1 288 ? -22.485 7.021 33.180 1.00 92.88 288 ILE A CA 1
ATOM 2344 C C . ILE A 1 288 ? -23.867 6.949 32.519 1.00 92.88 288 ILE A C 1
ATOM 2346 O O . ILE A 1 288 ? -24.876 7.184 33.179 1.00 92.88 288 ILE A O 1
ATOM 2350 N N . LEU A 1 289 ? -23.935 6.564 31.239 1.00 93.12 289 LEU A N 1
ATOM 2351 C CA . LEU A 1 289 ? -25.198 6.546 30.491 1.00 93.12 289 LEU A CA 1
ATOM 2352 C C . LEU A 1 289 ? -26.210 5.549 31.076 1.00 93.12 289 LEU A C 1
ATOM 2354 O O . LEU A 1 289 ? -27.389 5.870 31.196 1.00 93.12 289 LEU A O 1
ATOM 2358 N N . ASN A 1 290 ? -25.759 4.363 31.499 1.00 91.38 290 ASN A N 1
ATOM 2359 C CA . ASN A 1 290 ? -26.642 3.379 32.131 1.00 91.38 290 ASN A CA 1
ATOM 2360 C C . ASN A 1 290 ? -27.149 3.836 33.503 1.00 91.38 290 ASN A C 1
ATOM 2362 O O . ASN A 1 290 ? -28.297 3.553 33.844 1.00 91.38 290 ASN A O 1
ATOM 2366 N N . PHE A 1 291 ? -26.312 4.514 34.294 1.00 91.62 291 PHE A N 1
ATOM 2367 C CA . PHE A 1 291 ? -26.728 5.080 35.576 1.00 91.62 291 PHE A CA 1
ATOM 2368 C C . PHE A 1 291 ? -27.816 6.137 35.369 1.00 91.62 291 PHE A C 1
ATOM 2370 O O . PHE A 1 291 ? -28.887 6.033 35.966 1.00 91.62 291 PHE A O 1
ATOM 2377 N N . LEU A 1 292 ? -27.567 7.099 34.473 1.00 92.50 292 LEU A N 1
ATOM 2378 C CA . LEU A 1 292 ? -28.514 8.170 34.168 1.00 92.50 292 LEU A CA 1
ATOM 2379 C C . LEU A 1 292 ? -29.836 7.607 33.638 1.00 92.50 292 LEU A C 1
ATOM 2381 O O . LEU A 1 292 ? -30.893 7.961 34.143 1.00 92.50 292 LEU A O 1
ATOM 2385 N N . PHE A 1 293 ? -29.790 6.650 32.709 1.00 91.44 293 PHE A N 1
ATOM 2386 C CA . PHE A 1 293 ? -31.002 6.036 32.164 1.00 91.44 293 PHE A CA 1
ATOM 2387 C C . PHE A 1 293 ? -31.837 5.286 33.216 1.00 91.44 293 PHE A C 1
ATOM 2389 O O . PHE A 1 293 ? -33.063 5.263 33.125 1.00 91.44 293 PHE A O 1
ATOM 2396 N N . LYS A 1 294 ? -31.192 4.650 34.203 1.00 88.44 294 LYS A N 1
ATOM 2397 C CA . LYS A 1 294 ? -31.889 3.851 35.223 1.00 88.44 294 LYS A CA 1
ATOM 2398 C C . LYS A 1 294 ? -32.427 4.676 36.387 1.00 88.44 294 LYS A C 1
ATOM 2400 O O . LYS A 1 294 ? -33.475 4.319 36.914 1.00 88.44 294 LYS A O 1
ATOM 2405 N N . LEU A 1 295 ? -31.704 5.710 36.816 1.00 89.06 295 LEU A N 1
ATOM 2406 C CA . LEU A 1 295 ? -32.008 6.449 38.049 1.00 89.06 295 LEU A CA 1
ATOM 2407 C C . LEU A 1 295 ? -32.497 7.881 37.814 1.00 89.06 295 LEU A C 1
ATOM 2409 O O . LEU A 1 295 ? -33.154 8.428 38.689 1.00 89.06 295 LEU A O 1
ATOM 2413 N N . HIS A 1 296 ? -32.227 8.452 36.641 1.00 90.12 296 HIS A N 1
ATOM 2414 C CA . HIS A 1 296 ? -32.611 9.812 36.248 1.00 90.12 296 HIS A CA 1
ATOM 2415 C C . HIS A 1 296 ? -33.226 9.809 34.849 1.00 90.12 296 HIS A C 1
ATOM 2417 O O . HIS A 1 296 ? -32.796 10.533 33.951 1.00 90.12 296 HIS A O 1
ATOM 2423 N N . ARG A 1 297 ? -34.159 8.878 34.614 1.00 90.38 297 ARG A N 1
ATOM 2424 C CA . ARG A 1 297 ? -34.648 8.574 33.266 1.00 90.38 297 ARG A CA 1
ATOM 2425 C C . ARG A 1 297 ? -35.251 9.801 32.593 1.00 90.38 297 ARG A C 1
ATOM 2427 O O . ARG A 1 297 ? -34.952 10.044 31.428 1.00 90.38 297 ARG A O 1
ATOM 2434 N N . ASP A 1 298 ? -36.089 10.547 33.299 1.00 90.56 298 ASP A N 1
ATOM 2435 C CA . ASP A 1 298 ? -36.833 11.659 32.712 1.00 90.56 298 ASP A CA 1
ATOM 2436 C C . ASP A 1 298 ? -35.899 12.820 32.366 1.00 90.56 298 ASP A C 1
ATOM 2438 O O . ASP A 1 298 ? -35.929 13.324 31.241 1.00 90.56 298 ASP A O 1
ATOM 2442 N N . GLU A 1 299 ? -34.988 13.170 33.272 1.00 92.25 299 GLU A N 1
ATOM 2443 C CA . GLU A 1 299 ? -33.986 14.209 33.055 1.00 92.25 299 GLU A CA 1
ATOM 2444 C C . GLU A 1 299 ? -32.973 13.807 31.977 1.00 92.25 299 GLU A C 1
ATOM 2446 O O . GLU A 1 299 ? -32.593 14.624 31.137 1.00 92.25 299 GLU A O 1
ATOM 2451 N N . PHE A 1 300 ? -32.558 12.537 31.948 1.00 92.69 300 PHE A N 1
ATOM 2452 C CA . PHE A 1 300 ? -31.683 12.002 30.906 1.00 92.69 300 PHE A CA 1
ATOM 2453 C C . PHE A 1 300 ? -32.345 12.067 29.529 1.00 92.69 300 PHE A C 1
ATOM 2455 O O . PHE A 1 300 ? -31.719 12.495 28.561 1.00 92.69 300 PHE A O 1
ATOM 2462 N N . MET A 1 301 ? -33.615 11.670 29.422 1.00 91.56 301 MET A N 1
ATOM 2463 C CA . MET A 1 301 ? -34.347 11.756 28.159 1.00 91.56 301 MET A CA 1
ATOM 2464 C C . MET A 1 301 ? -34.581 13.213 27.742 1.00 91.56 301 MET A C 1
ATOM 2466 O O . MET A 1 301 ? -34.562 13.504 26.548 1.00 91.56 301 MET A O 1
ATOM 2470 N N . ASN A 1 302 ? -34.732 14.134 28.699 1.00 91.56 302 ASN A N 1
ATOM 2471 C CA . ASN A 1 302 ? -34.846 15.568 28.439 1.00 91.56 302 ASN A CA 1
ATOM 2472 C C . ASN A 1 302 ? -33.550 16.197 27.887 1.00 91.56 302 ASN A C 1
ATOM 2474 O O . ASN A 1 302 ? -33.609 17.255 27.262 1.00 91.56 302 ASN A O 1
ATOM 2478 N N . CYS A 1 303 ? -32.388 15.543 28.035 1.00 90.31 303 CYS A N 1
ATOM 2479 C CA . CYS A 1 303 ? -31.139 15.964 27.385 1.00 90.31 303 CYS A CA 1
ATOM 2480 C C . CYS A 1 303 ? -31.169 15.836 25.856 1.00 90.31 303 CYS A C 1
ATOM 2482 O O . CYS A 1 303 ? -30.281 16.371 25.188 1.00 90.31 303 CYS A O 1
ATOM 2484 N N . PHE A 1 304 ? -32.164 15.146 25.294 1.00 91.00 304 PHE A N 1
ATOM 2485 C CA . PHE A 1 304 ? -32.306 14.938 23.859 1.00 91.00 304 PHE A CA 1
ATOM 2486 C C . PHE A 1 304 ? -33.580 15.595 23.325 1.00 91.00 304 PHE A C 1
ATOM 2488 O O . PHE A 1 304 ? -34.604 15.660 24.002 1.00 91.00 304 PHE A O 1
ATOM 2495 N N . ILE A 1 305 ? -33.527 16.079 22.085 1.00 87.12 305 ILE A N 1
ATOM 2496 C CA . ILE A 1 305 ? -34.694 16.652 21.405 1.00 87.12 305 ILE A CA 1
ATOM 2497 C C . ILE A 1 305 ? -35.795 15.596 21.231 1.00 87.12 305 ILE A C 1
ATOM 2499 O O . ILE A 1 305 ? -35.518 14.450 20.866 1.00 87.12 305 ILE A O 1
ATOM 2503 N N . LYS A 1 306 ? -37.061 15.973 21.447 1.00 79.81 306 LYS A N 1
ATOM 2504 C CA . LYS A 1 306 ? -38.198 15.083 21.168 1.00 79.81 306 LYS A CA 1
ATOM 2505 C C . LYS A 1 306 ? -38.483 15.050 19.664 1.00 79.81 306 LYS A C 1
ATOM 2507 O O . LYS A 1 306 ? -38.301 16.048 18.960 1.00 79.81 306 LYS A O 1
ATOM 2512 N N . ASN A 1 307 ? -38.950 13.901 19.162 1.00 58.56 307 ASN A N 1
ATOM 2513 C CA . ASN A 1 307 ? -39.378 13.760 17.766 1.00 58.56 307 ASN A CA 1
ATOM 2514 C C . ASN A 1 307 ? -40.372 14.879 17.411 1.00 58.56 307 ASN A C 1
ATOM 2516 O O . ASN A 1 307 ? -41.433 14.976 18.020 1.00 58.56 307 ASN A O 1
ATOM 2520 N N . GLY A 1 308 ? -40.000 15.724 16.444 1.00 56.81 308 GLY A N 1
ATOM 2521 C CA . GLY A 1 308 ? -40.801 16.862 15.979 1.00 56.81 308 GLY A CA 1
ATOM 2522 C C . GLY A 1 308 ? -40.202 18.246 16.257 1.00 56.81 308 GLY A C 1
ATOM 2523 O O . GLY A 1 308 ? -40.537 19.177 15.537 1.00 56.81 308 GLY A O 1
ATOM 2524 N N . GLN A 1 309 ? -39.262 18.400 17.200 1.00 56.03 309 GLN A N 1
ATOM 2525 C CA . GLN A 1 309 ? -38.718 19.731 17.538 1.00 56.03 309 GLN A CA 1
ATOM 2526 C C . GLN A 1 309 ? -37.709 20.297 16.516 1.00 56.03 309 GLN A C 1
ATOM 2528 O O . GLN A 1 309 ? -37.478 21.495 16.525 1.00 56.03 309 GLN A O 1
ATOM 2533 N N . ASN A 1 310 ? -37.152 19.485 15.601 1.00 52.25 310 ASN A N 1
ATOM 2534 C CA . ASN A 1 310 ? -36.165 19.943 14.598 1.00 52.25 310 ASN A CA 1
ATOM 2535 C C . ASN A 1 310 ? -36.369 19.394 13.170 1.00 52.25 310 ASN A C 1
ATOM 2537 O O . ASN A 1 310 ? -35.472 19.511 12.333 1.00 52.25 310 ASN A O 1
ATOM 2541 N N . GLN A 1 311 ? -37.525 18.801 12.840 1.00 46.75 311 GLN A N 1
ATOM 2542 C CA . GLN A 1 311 ? -37.754 18.348 11.455 1.00 46.75 311 GLN A CA 1
ATOM 2543 C C . GLN A 1 311 ? -37.869 19.522 10.461 1.00 46.75 311 GLN A C 1
ATOM 2545 O O . GLN A 1 311 ? -37.484 19.363 9.304 1.00 46.75 311 GLN A O 1
ATOM 2550 N N . CYS A 1 312 ? -38.289 20.713 10.905 1.00 40.88 312 CYS A N 1
ATOM 2551 C CA . CYS A 1 312 ? -38.458 21.869 10.017 1.00 40.88 312 CYS A CA 1
ATOM 2552 C C . CYS A 1 312 ? -37.141 22.553 9.599 1.00 40.88 312 CYS A C 1
ATOM 2554 O O . CYS A 1 312 ? -37.048 23.019 8.468 1.00 40.88 312 CYS A O 1
ATOM 2556 N N . GLU A 1 313 ? -36.094 22.580 10.433 1.00 44.94 313 GLU A N 1
ATOM 2557 C CA . GLU A 1 313 ? -34.830 23.250 10.061 1.00 44.94 313 GLU A CA 1
ATOM 2558 C C . GLU A 1 313 ? -33.845 22.347 9.301 1.00 44.94 313 GLU A C 1
ATOM 2560 O O . GLU A 1 313 ? -33.010 22.836 8.537 1.00 44.94 313 GLU A O 1
ATOM 2565 N N . ILE A 1 314 ? -33.930 21.023 9.475 1.00 42.47 314 ILE A N 1
ATOM 2566 C CA . ILE A 1 314 ? -32.991 20.077 8.845 1.00 42.47 314 ILE A CA 1
ATOM 2567 C C . ILE A 1 314 ? -33.402 19.744 7.400 1.00 42.47 314 ILE A C 1
ATOM 2569 O O . ILE A 1 314 ? -32.531 19.486 6.566 1.00 42.47 314 ILE A O 1
ATOM 2573 N N . LEU A 1 315 ? -34.698 19.808 7.072 1.00 37.94 315 LEU A N 1
ATOM 2574 C CA . LEU A 1 315 ? -35.180 19.637 5.696 1.00 37.94 315 LEU A CA 1
ATOM 2575 C C . LEU A 1 315 ? -34.927 20.879 4.823 1.00 37.94 315 LEU A C 1
ATOM 2577 O O . LEU A 1 315 ? -34.697 20.732 3.629 1.00 37.94 315 LEU A O 1
ATOM 2581 N N . ALA A 1 316 ? -34.864 22.080 5.408 1.00 39.25 316 ALA A N 1
ATOM 2582 C CA . ALA A 1 316 ? -34.608 23.321 4.668 1.00 39.25 316 ALA A CA 1
ATOM 2583 C C . ALA A 1 316 ? -33.126 23.554 4.304 1.00 39.25 316 ALA A C 1
ATOM 2585 O O . ALA A 1 316 ? -32.832 24.380 3.448 1.00 39.25 316 ALA A O 1
ATOM 2586 N N . LYS A 1 317 ? -32.179 22.843 4.936 1.00 38.88 317 LYS A N 1
ATOM 2587 C CA . LYS A 1 317 ? -30.731 22.965 4.650 1.00 38.88 317 LYS A CA 1
ATOM 2588 C C . LYS A 1 317 ? -30.171 21.893 3.711 1.00 38.88 317 LYS A C 1
ATOM 2590 O O . LYS A 1 317 ? -28.987 21.943 3.394 1.00 38.88 317 LYS A O 1
ATOM 2595 N N . ASN A 1 318 ? -30.993 20.930 3.298 1.00 35.66 318 ASN A N 1
ATOM 2596 C CA . ASN A 1 318 ? -30.610 19.866 2.364 1.00 35.66 318 ASN A CA 1
ATOM 2597 C C . ASN A 1 318 ? -31.473 19.864 1.082 1.00 35.66 318 ASN A C 1
ATOM 2599 O O . ASN A 1 318 ? -31.517 18.838 0.405 1.00 35.66 318 ASN A O 1
ATOM 2603 N N . ALA A 1 319 ? -32.153 20.977 0.779 1.00 34.31 319 ALA A N 1
ATOM 2604 C CA . ALA A 1 319 ? -32.793 21.239 -0.512 1.00 34.31 319 ALA A CA 1
ATOM 2605 C C . ALA A 1 319 ? -31.892 22.130 -1.373 1.00 34.31 319 ALA A C 1
ATOM 2607 O O . ALA A 1 319 ? -31.323 23.092 -0.801 1.00 34.31 319 ALA A O 1
#

Sequence (319 aa):
MIVFNAIKTDTQARLSGHDCDSDFVYVTNHHDLAGLAKRAYIEYPTIINGIDENGANHYHFMPEDYAKMDNQISDAQEAIGTSTDAAQLALSYYYDGGRNSKELENCFIILSVIGQISIDLAKKCFDIDVVKEISRIRNLPCMRRKEIPRFFASNKKSRNKKDFEGKEIRSMNCPMDIMAGIIEEKVMKYADRKRHLPLRNFWNKEIIGKANRYKKDKFVEEVRNYNKFDKWLKKYEAEMSKETFFSLKNSNMTQFLAKVSKELDQETIMQLVIYATDDDHSDVRATILNFLFKLHRDEFMNCFIKNGQNQCEILAKNA

pLDDT: mean 85.1, std 11.32, range [34.31, 96.44]

Radius of gyration: 32.1 Å; chains: 1; bounding box: 74×52×79 Å

Secondary structure (DSSP, 8-state):
------TT--HHHHTTT--SSS--------HHHHHHHHHHHHHSPPP---PPBP------SSHHHHHHHHHHHHHHHHHHHHHHHHHHHHHHHHHHTTT--HHHHHHHHHHHHHHHHHHHTTT--BSS-HHHHHHHHHTSTTT--SEEEHHHHHHHHHHH----TT-EEE--SSHHHHHHHHHHHHSPPPP----PPPGGGGB-TT--S---HHHHHHHHHHHHHHHHHHHHHHHTGGGS-HHHHHHHHHHHHHHHHHHS-S---HHHHHHHHHHHHSGGGHHHHHHHHHHHHHHSHHHHHHTBPPTTSSHHHHHTT--

Foldseek 3Di:
DDDDDPPPDCVCQQVLNDDDPDDDDDDDPPPVVVVVVVCCVPPDDGQDQPFDFDPDDPDDPDPVSVVVLVVQLVVLVVLLVLLVLLLVLLQLLCVLVPNPDVLSVVSNSVSSSLNSVSVCSNPTHTPDDSVVVSVVSCPDPSNPALEDAQQSQVVCCVPPVDHDPSGHYDHGSGPRSVVVVCCVVPPDPDDPPPPDDQCVVFFDPVLDDDFDPVLLVQLLVLLLVLLVVVVVLVVCVVVDDPVVSVVVNVVSVVVSVVRHDLDGDLNSLLVLQVQLSDPVNVSRNVVSLVCCCPRVVVSNPNRGDDPPPCPVPVVVVVD